Protein AF-A0A1E1WXL9-F1 (afdb_monomer_lite)

Structure (mmCIF, N/CA/C/O backbone):
data_AF-A0A1E1WXL9-F1
#
_entry.id   AF-A0A1E1WXL9-F1
#
loop_
_atom_site.group_PDB
_atom_site.id
_atom_site.type_symbol
_atom_site.label_atom_id
_atom_site.label_alt_id
_atom_site.label_comp_id
_atom_site.label_asym_id
_atom_site.label_entity_id
_atom_site.label_seq_id
_atom_site.pdbx_PDB_ins_code
_atom_site.Cartn_x
_atom_site.Cartn_y
_atom_site.Cartn_z
_atom_site.occupancy
_atom_site.B_iso_or_equiv
_atom_site.auth_seq_id
_atom_site.auth_comp_id
_atom_site.auth_asym_id
_atom_site.auth_atom_id
_atom_site.pdbx_PDB_model_num
ATOM 1 N N . VAL A 1 1 ? 28.806 -14.550 -14.198 1.00 46.91 1 VAL A N 1
ATOM 2 C CA . VAL A 1 1 ? 27.548 -15.124 -14.741 1.00 46.91 1 VAL A CA 1
ATOM 3 C C . VAL A 1 1 ? 26.717 -15.804 -13.651 1.00 46.91 1 VAL A C 1
ATOM 5 O O . VAL A 1 1 ? 25.524 -15.572 -13.622 1.00 46.91 1 VAL A O 1
ATOM 8 N N . PHE A 1 2 ? 27.312 -16.551 -12.708 1.00 54.91 2 PHE A N 1
ATOM 9 C CA . PHE A 1 2 ? 26.571 -17.193 -11.602 1.00 54.91 2 PHE A CA 1
ATOM 10 C C . PHE A 1 2 ? 26.194 -16.274 -10.421 1.00 54.91 2 PHE A C 1
ATOM 12 O O . PHE A 1 2 ? 25.352 -16.655 -9.624 1.00 54.91 2 PHE A O 1
ATOM 19 N N . THR A 1 3 ? 26.778 -15.077 -10.304 1.00 69.44 3 THR A N 1
ATOM 20 C CA . THR A 1 3 ? 26.537 -14.158 -9.174 1.00 69.44 3 THR A CA 1
ATOM 21 C C . THR A 1 3 ? 25.150 -13.517 -9.226 1.00 69.44 3 THR A C 1
ATOM 23 O O . THR A 1 3 ? 24.382 -13.683 -8.293 1.00 69.44 3 THR A O 1
ATOM 26 N N . ALA A 1 4 ? 24.770 -12.920 -10.361 1.00 74.81 4 ALA A N 1
ATOM 27 C CA . ALA A 1 4 ? 23.479 -12.240 -10.509 1.00 74.81 4 ALA A CA 1
ATOM 28 C C . ALA A 1 4 ? 22.266 -13.171 -10.321 1.00 74.81 4 ALA A C 1
ATOM 30 O O . ALA A 1 4 ? 21.243 -12.751 -9.799 1.00 74.81 4 ALA A O 1
ATOM 31 N N . LEU A 1 5 ? 22.368 -14.444 -10.723 1.00 80.88 5 LEU A N 1
ATOM 32 C CA . LEU A 1 5 ? 21.276 -15.405 -10.537 1.00 80.88 5 LEU A CA 1
ATOM 33 C C . LEU A 1 5 ? 21.119 -15.789 -9.060 1.00 80.88 5 LEU A C 1
ATOM 35 O O . LEU A 1 5 ? 20.002 -15.838 -8.560 1.00 80.88 5 LEU A O 1
ATOM 39 N N . VAL A 1 6 ? 22.235 -15.990 -8.354 1.00 81.25 6 VAL A N 1
ATOM 40 C CA . VAL A 1 6 ? 22.234 -16.221 -6.903 1.00 81.25 6 VAL A CA 1
ATOM 41 C C . VAL A 1 6 ? 21.696 -14.993 -6.163 1.00 81.25 6 VAL A C 1
ATOM 43 O O . VAL A 1 6 ? 20.884 -15.138 -5.253 1.00 81.25 6 VAL A O 1
ATOM 46 N N . ASP A 1 7 ? 22.069 -13.785 -6.586 1.00 82.62 7 ASP A N 1
ATOM 47 C CA . ASP A 1 7 ? 21.555 -12.541 -6.006 1.00 82.62 7 ASP A CA 1
ATOM 48 C C . ASP A 1 7 ? 20.033 -12.411 -6.198 1.00 82.62 7 ASP A C 1
ATOM 50 O O . ASP A 1 7 ? 19.320 -12.111 -5.242 1.00 82.62 7 ASP A O 1
ATOM 54 N N . LEU A 1 8 ? 19.508 -12.729 -7.388 1.00 87.44 8 LEU A N 1
ATOM 55 C CA . LEU A 1 8 ? 18.061 -12.762 -7.641 1.00 87.44 8 LEU A CA 1
ATOM 56 C C . LEU A 1 8 ? 17.343 -13.835 -6.804 1.00 87.44 8 LEU A C 1
ATOM 58 O O . LEU A 1 8 ? 16.248 -13.588 -6.301 1.00 87.44 8 LEU A O 1
ATOM 62 N N . GLU A 1 9 ? 17.952 -15.006 -6.588 1.00 87.12 9 GLU A N 1
ATOM 63 C CA . GLU A 1 9 ? 17.408 -16.018 -5.670 1.00 87.12 9 GLU A CA 1
ATOM 64 C C . GLU A 1 9 ? 17.335 -15.509 -4.221 1.00 87.12 9 GLU A C 1
ATOM 66 O O . GLU A 1 9 ? 16.388 -15.835 -3.499 1.00 87.12 9 GLU A O 1
ATOM 71 N N . HIS A 1 10 ? 18.301 -14.697 -3.781 1.00 88.19 10 HIS A N 1
ATOM 72 C CA . HIS A 1 10 ? 18.240 -14.037 -2.477 1.00 88.19 10 HIS A CA 1
ATOM 73 C C . HIS A 1 10 ? 17.112 -13.002 -2.414 1.00 88.19 10 HIS A C 1
ATOM 75 O O . HIS A 1 10 ? 16.390 -12.973 -1.415 1.00 88.19 10 HIS A O 1
ATOM 81 N N . LEU A 1 11 ? 16.905 -12.216 -3.475 1.00 90.81 11 LEU A N 1
ATOM 82 C CA . LEU A 1 11 ? 15.797 -11.258 -3.546 1.00 90.81 11 LEU A CA 1
ATOM 83 C C . LEU A 1 11 ? 14.428 -11.948 -3.485 1.00 90.81 11 LEU A C 1
ATOM 85 O O . LEU A 1 11 ? 13.555 -11.473 -2.765 1.00 90.81 11 LEU A O 1
ATOM 89 N N . LEU A 1 12 ? 14.262 -13.114 -4.122 1.00 90.38 12 LEU A N 1
ATOM 90 C CA . LEU A 1 12 ? 13.035 -13.919 -4.001 1.00 90.38 12 LEU A CA 1
ATOM 91 C C . LEU A 1 12 ? 12.769 -14.376 -2.556 1.00 90.38 12 LEU A C 1
ATOM 93 O O . LEU A 1 12 ? 11.623 -14.450 -2.113 1.00 90.38 12 LEU A O 1
ATOM 97 N N . ARG A 1 13 ? 13.818 -14.667 -1.775 1.00 90.94 13 ARG A N 1
ATOM 98 C CA . ARG A 1 13 ? 13.655 -14.979 -0.343 1.00 90.94 13 ARG A CA 1
ATOM 99 C C . ARG A 1 13 ? 13.248 -13.744 0.458 1.00 90.94 13 ARG A C 1
ATOM 101 O O . ARG A 1 13 ? 12.401 -13.868 1.344 1.00 90.94 13 ARG A O 1
ATOM 108 N N . THR A 1 14 ? 13.827 -12.580 0.154 1.00 92.62 14 THR A N 1
ATOM 109 C CA . THR A 1 14 ? 13.418 -11.301 0.754 1.00 92.62 14 THR A CA 1
ATOM 110 C C . THR A 1 14 ? 11.956 -10.996 0.449 1.00 92.62 14 THR A C 1
ATOM 112 O O . THR A 1 14 ? 11.201 -10.719 1.377 1.00 92.62 14 THR A O 1
ATOM 115 N N . GLU A 1 15 ? 11.527 -11.130 -0.805 1.00 92.75 15 GLU A N 1
ATOM 116 C CA . GLU A 1 15 ? 10.130 -10.958 -1.217 1.00 92.75 15 GLU A CA 1
ATOM 117 C C . GLU A 1 15 ? 9.198 -11.880 -0.416 1.00 92.75 15 GLU A C 1
ATOM 119 O O . GLU A 1 15 ? 8.227 -11.419 0.185 1.00 92.75 15 GLU A O 1
ATOM 124 N N . GLY A 1 16 ? 9.530 -13.170 -0.303 1.00 93.25 16 GLY A N 1
ATOM 125 C CA . GLY A 1 16 ? 8.744 -14.109 0.499 1.00 93.25 16 GLY A CA 1
ATOM 126 C C . GLY A 1 16 ? 8.618 -13.697 1.974 1.00 93.25 16 GLY A C 1
ATOM 127 O O . GLY A 1 16 ? 7.556 -13.861 2.579 1.00 93.25 16 GLY A O 1
ATOM 128 N N . ALA A 1 17 ? 9.672 -13.122 2.562 1.00 92.00 17 ALA A N 1
ATOM 129 C CA . ALA A 1 17 ? 9.628 -12.584 3.921 1.00 92.00 17 ALA A CA 1
ATOM 130 C C . ALA A 1 17 ? 8.770 -11.309 4.027 1.00 92.00 17 ALA A C 1
ATOM 132 O O . ALA A 1 17 ? 8.069 -11.134 5.030 1.00 92.00 17 ALA A O 1
ATOM 133 N N . VAL A 1 18 ? 8.781 -10.450 3.001 1.00 93.44 18 VAL A N 1
ATOM 134 C CA . VAL A 1 18 ? 7.900 -9.274 2.907 1.00 93.44 18 VAL A CA 1
ATOM 135 C C . VAL A 1 18 ? 6.442 -9.714 2.872 1.00 93.44 18 VAL A C 1
ATOM 137 O O . VAL A 1 18 ? 5.661 -9.234 3.689 1.00 93.44 18 VAL A O 1
ATOM 140 N N . VAL A 1 19 ? 6.084 -10.687 2.029 1.00 94.56 19 VAL A N 1
ATOM 141 C CA . VAL A 1 19 ? 4.709 -11.215 1.946 1.00 94.56 19 VAL A CA 1
ATOM 142 C C . VAL A 1 19 ? 4.239 -11.749 3.301 1.00 94.56 19 VAL A C 1
ATOM 144 O O . VAL A 1 19 ? 3.154 -11.403 3.765 1.00 94.56 19 VAL A O 1
ATOM 147 N N . GLN A 1 20 ? 5.065 -12.547 3.987 1.00 92.69 20 GLN A N 1
ATOM 148 C CA . GLN A 1 20 ? 4.721 -13.063 5.319 1.00 92.69 20 GLN A CA 1
ATOM 149 C C . GLN A 1 20 ? 4.536 -11.948 6.351 1.00 92.69 20 GLN A C 1
ATOM 151 O O . GLN A 1 20 ? 3.684 -12.047 7.231 1.00 92.69 20 GLN A O 1
ATOM 156 N N . THR A 1 21 ? 5.349 -10.901 6.264 1.00 92.81 21 THR A N 1
ATOM 157 C CA . THR A 1 21 ? 5.295 -9.764 7.182 1.00 92.81 21 THR A CA 1
ATOM 158 C C . THR A 1 21 ? 4.050 -8.916 6.927 1.00 92.81 21 THR A C 1
ATOM 160 O O . THR A 1 21 ? 3.355 -8.577 7.880 1.00 92.81 21 THR A O 1
ATOM 163 N N . LEU A 1 22 ? 3.698 -8.666 5.662 1.00 93.94 22 LEU A N 1
ATOM 164 C CA . LEU A 1 22 ? 2.449 -8.001 5.284 1.00 93.94 22 LEU A CA 1
ATOM 165 C C . LEU A 1 22 ? 1.226 -8.768 5.788 1.00 93.94 22 LEU A C 1
ATOM 167 O O . LEU A 1 22 ? 0.330 -8.156 6.360 1.00 93.94 22 LEU A O 1
ATOM 171 N N . GLN A 1 23 ? 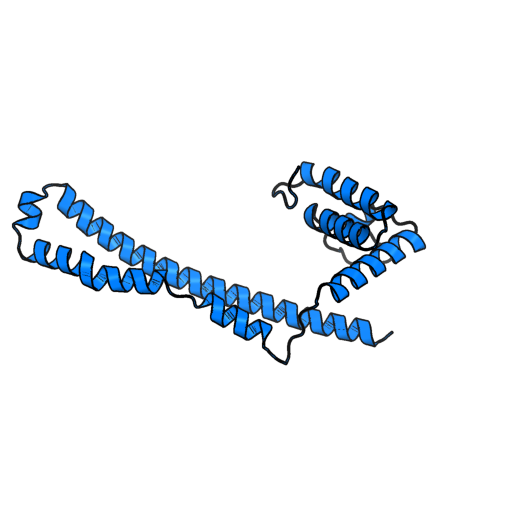1.210 -10.098 5.653 1.00 94.56 23 GLN A N 1
ATOM 172 C CA . GLN A 1 23 ? 0.102 -10.903 6.168 1.00 94.56 23 GLN A CA 1
ATOM 173 C C . GLN A 1 23 ? -0.038 -10.765 7.688 1.00 94.56 23 GLN A C 1
ATOM 175 O O . GLN A 1 23 ? -1.127 -10.505 8.183 1.00 94.56 23 GLN A O 1
ATOM 180 N N . ARG A 1 24 ? 1.070 -10.865 8.434 1.00 93.19 24 ARG A N 1
ATOM 181 C CA . ARG A 1 24 ? 1.038 -10.699 9.896 1.00 93.19 24 ARG A CA 1
ATOM 182 C C . ARG A 1 24 ? 0.586 -9.302 10.313 1.00 93.19 24 ARG A C 1
ATOM 184 O O . ARG A 1 24 ? -0.088 -9.172 11.329 1.00 93.19 24 ARG A O 1
ATOM 191 N N . TYR A 1 25 ? 0.975 -8.271 9.561 1.00 93.81 25 TYR A N 1
ATOM 192 C CA . TYR A 1 25 ? 0.515 -6.906 9.806 1.00 93.81 25 TYR A CA 1
ATOM 193 C C . TYR A 1 25 ? -0.997 -6.790 9.607 1.00 93.81 25 TYR A C 1
ATOM 195 O O . TYR A 1 25 ? -1.682 -6.243 10.467 1.00 93.81 25 TYR A O 1
ATOM 203 N N . LEU A 1 26 ? -1.516 -7.340 8.504 1.00 94.50 26 LEU A N 1
ATOM 204 C CA . LEU A 1 26 ? -2.949 -7.355 8.216 1.00 94.50 26 LEU A CA 1
ATOM 205 C C . LEU A 1 26 ? -3.730 -8.085 9.310 1.00 94.50 26 LEU A C 1
ATOM 207 O O . LEU A 1 26 ? -4.669 -7.506 9.843 1.00 94.50 26 LEU A O 1
ATOM 211 N N . ASP A 1 27 ? -3.300 -9.286 9.704 1.00 94.69 27 ASP A N 1
ATOM 212 C CA . ASP A 1 27 ? -3.960 -10.064 10.759 1.00 94.69 27 ASP A CA 1
ATOM 213 C C . ASP A 1 27 ? -4.027 -9.267 12.082 1.00 94.69 27 ASP A C 1
ATOM 215 O O . ASP A 1 27 ? -5.075 -9.180 12.726 1.00 94.69 27 ASP A O 1
ATOM 219 N N . ALA A 1 28 ? -2.921 -8.620 12.472 1.00 92.56 28 ALA A N 1
ATOM 220 C CA . ALA A 1 28 ? -2.858 -7.803 13.684 1.00 92.56 28 ALA A CA 1
ATOM 221 C C . ALA A 1 28 ? -3.752 -6.549 13.604 1.00 92.56 28 ALA A C 1
ATOM 223 O O . ALA A 1 28 ? -4.433 -6.195 14.574 1.00 92.56 28 ALA A O 1
ATOM 224 N N . GLU A 1 29 ? -3.784 -5.878 12.450 1.00 93.38 29 GLU A N 1
ATOM 225 C CA . GLU A 1 29 ? -4.643 -4.713 12.220 1.00 93.38 29 GLU A CA 1
ATOM 226 C C . GLU A 1 29 ? -6.127 -5.079 12.181 1.00 93.38 29 GLU A C 1
ATOM 228 O O . GLU A 1 29 ? -6.950 -4.350 12.740 1.00 93.38 29 GLU A O 1
ATOM 233 N N . GLU A 1 30 ? -6.488 -6.212 11.580 1.00 94.81 30 GLU A N 1
ATOM 234 C CA . GLU A 1 30 ? -7.858 -6.722 11.574 1.00 94.81 30 GLU A CA 1
ATOM 235 C C . GLU A 1 30 ? -8.339 -7.030 12.997 1.00 94.81 30 GLU A C 1
ATOM 237 O O . GLU A 1 30 ? -9.410 -6.556 13.395 1.00 94.81 30 GLU A O 1
ATOM 242 N N . ASP A 1 31 ? -7.516 -7.707 13.803 1.00 93.69 31 ASP A N 1
ATOM 243 C CA . ASP A 1 31 ? -7.783 -7.978 15.220 1.00 93.69 31 ASP A CA 1
ATOM 244 C C . ASP A 1 31 ? -7.955 -6.684 16.033 1.00 93.69 31 ASP A C 1
ATOM 246 O O . ASP A 1 31 ? -8.868 -6.545 16.863 1.00 93.69 31 ASP A O 1
ATOM 250 N N . ARG A 1 32 ? -7.069 -5.705 15.819 1.00 93.50 32 ARG A N 1
ATOM 251 C CA . ARG A 1 32 ? -7.133 -4.391 16.474 1.00 93.50 32 ARG A CA 1
ATOM 252 C C . ARG A 1 32 ? -8.405 -3.649 16.079 1.00 93.50 32 ARG A C 1
ATOM 254 O O . ARG A 1 32 ? -9.109 -3.114 16.944 1.00 93.50 32 ARG A O 1
ATOM 261 N N . LEU A 1 33 ? -8.737 -3.654 14.792 1.00 94.31 33 LEU A N 1
ATOM 262 C CA . LEU A 1 33 ? -9.928 -3.016 14.253 1.00 94.31 33 LEU A CA 1
ATOM 263 C C . LEU A 1 33 ? -11.205 -3.685 14.774 1.00 94.31 33 LEU A C 1
ATOM 265 O O . LEU A 1 33 ? -12.167 -2.985 15.095 1.00 94.31 33 LEU A O 1
ATOM 269 N N . GLU A 1 34 ? -11.230 -5.011 14.918 1.00 95.75 34 GLU A N 1
ATOM 270 C CA . GLU A 1 34 ? -12.364 -5.731 15.502 1.00 95.75 34 GLU A CA 1
ATOM 271 C C . GLU A 1 34 ? -12.595 -5.324 16.967 1.00 95.75 34 GLU A C 1
ATOM 273 O O . GLU A 1 34 ? -13.733 -5.047 17.366 1.00 95.75 34 GLU A O 1
ATOM 278 N N . LYS A 1 35 ? -11.525 -5.200 17.765 1.00 94.19 35 LYS A N 1
ATOM 279 C CA . LYS A 1 35 ? -11.604 -4.711 19.155 1.00 94.19 35 LYS A CA 1
ATOM 280 C C . LYS A 1 35 ? -12.170 -3.289 19.219 1.00 94.19 35 LYS A C 1
ATOM 282 O O . LYS A 1 35 ? -13.069 -3.022 20.020 1.00 94.19 35 LYS A O 1
ATOM 287 N N . ILE A 1 36 ? -11.698 -2.389 18.353 1.00 94.56 36 ILE A N 1
ATOM 288 C CA . ILE A 1 36 ? -12.198 -1.006 18.276 1.00 94.56 36 ILE A CA 1
ATOM 289 C C . ILE A 1 36 ? -13.674 -0.983 17.855 1.00 94.56 36 ILE A C 1
ATOM 291 O O . ILE A 1 36 ? -14.468 -0.264 18.463 1.00 94.56 36 ILE A O 1
ATOM 295 N N . LYS A 1 37 ? -14.076 -1.802 16.873 1.00 95.12 37 LYS A N 1
ATOM 296 C CA . LYS A 1 37 ? -15.479 -1.933 16.443 1.00 95.12 37 LYS A CA 1
ATOM 297 C C . LYS A 1 37 ? -16.384 -2.376 17.596 1.00 95.12 37 LYS A C 1
ATOM 299 O O . LYS A 1 37 ? -17.429 -1.758 17.797 1.00 95.12 37 LYS A O 1
ATOM 304 N N . LYS A 1 38 ? -15.984 -3.389 18.376 1.00 94.38 38 LYS A N 1
ATOM 305 C CA . LYS A 1 38 ? -16.737 -3.860 19.557 1.00 94.38 38 LYS A CA 1
ATOM 306 C C . LYS A 1 38 ? -16.912 -2.745 20.591 1.00 94.38 38 LYS A C 1
ATOM 308 O O . LYS A 1 38 ? -18.037 -2.460 20.996 1.00 94.38 38 LYS A O 1
ATOM 313 N N . LEU A 1 39 ? -15.833 -2.043 20.945 1.00 92.69 39 LEU A N 1
ATOM 314 C CA . LEU A 1 39 ? -15.903 -0.915 21.881 1.00 92.69 39 LEU A CA 1
ATOM 315 C C . LEU A 1 39 ? -16.800 0.211 21.343 1.00 92.69 39 LEU A C 1
ATOM 317 O O . LEU A 1 39 ? -17.661 0.711 22.064 1.00 92.69 39 LEU A O 1
ATOM 321 N N . GLY A 1 40 ? -16.679 0.564 20.062 1.00 93.75 40 GLY A N 1
ATOM 322 C CA . GLY A 1 40 ? -17.539 1.559 19.417 1.00 93.75 40 GLY A CA 1
ATOM 323 C C . GLY A 1 40 ? -19.027 1.189 19.455 1.00 93.75 40 GLY A C 1
ATOM 324 O O . GLY A 1 40 ? -19.877 2.053 19.684 1.00 93.75 40 GLY A O 1
ATOM 325 N N . GLN A 1 41 ? -19.365 -0.095 19.301 1.00 94.69 41 GLN A N 1
ATOM 326 C CA . GLN A 1 41 ? -20.742 -0.574 19.447 1.00 94.69 41 GLN A CA 1
ATOM 327 C C . GLN A 1 41 ? -21.279 -0.361 20.866 1.00 94.69 41 GLN A C 1
ATOM 329 O O . GLN A 1 41 ? -22.413 0.094 21.013 1.00 94.69 41 GLN A O 1
ATOM 334 N N . GLU A 1 42 ? -20.483 -0.612 21.906 1.00 91.56 42 GLU A N 1
ATOM 335 C CA . GLU A 1 42 ? -20.912 -0.364 23.287 1.00 91.56 42 GLU A CA 1
ATOM 336 C C . GLU A 1 42 ? -21.145 1.126 23.577 1.00 91.56 42 GLU A C 1
ATOM 338 O O . GLU A 1 42 ? -22.095 1.486 24.275 1.00 91.56 42 GLU A O 1
ATOM 343 N N . PHE A 1 43 ? -20.287 2.009 23.053 1.00 92.94 43 PHE A N 1
ATOM 344 C CA . PHE A 1 43 ? -20.492 3.458 23.154 1.00 92.94 43 PHE A CA 1
ATOM 345 C C . PHE A 1 43 ? -21.796 3.872 22.464 1.00 92.94 43 PHE A C 1
ATOM 347 O O . PHE A 1 43 ? -22.596 4.607 23.044 1.00 92.94 43 PHE A O 1
ATOM 354 N N . ASN A 1 44 ? -22.056 3.333 21.271 1.00 92.62 44 ASN A N 1
ATOM 355 C CA . ASN A 1 44 ? -23.291 3.585 20.534 1.00 92.62 44 ASN A CA 1
ATOM 356 C C . ASN A 1 44 ? -24.539 3.074 21.265 1.00 92.62 44 ASN A C 1
ATOM 358 O O . ASN A 1 44 ? -25.581 3.723 21.210 1.00 92.62 44 ASN A O 1
ATOM 362 N N . GLN A 1 45 ? -24.466 1.929 21.945 1.00 91.19 45 GLN A N 1
ATOM 363 C CA . GLN A 1 45 ? -25.584 1.411 22.739 1.00 91.19 45 GLN A CA 1
ATOM 364 C C . GLN A 1 45 ? -25.916 2.337 23.912 1.00 91.19 45 GLN A C 1
ATOM 366 O O . GLN A 1 45 ? -27.085 2.677 24.100 1.00 91.19 45 GLN A O 1
ATOM 371 N N . LEU A 1 46 ? -24.899 2.795 24.654 1.00 88.00 46 LEU A N 1
ATOM 372 C CA . LEU A 1 46 ? -25.104 3.736 25.756 1.00 88.00 46 LEU A CA 1
ATOM 373 C C . LEU A 1 46 ? -25.670 5.068 25.248 1.00 88.00 46 LEU A C 1
ATOM 375 O O . LEU A 1 46 ? -26.618 5.595 25.824 1.00 88.00 46 LEU A O 1
ATOM 379 N N . HIS A 1 47 ? -25.138 5.572 24.132 1.00 90.25 47 HIS A N 1
ATOM 380 C CA . HIS A 1 47 ? -25.634 6.792 23.504 1.00 90.25 47 HIS A CA 1
ATOM 381 C C . HIS A 1 47 ? -27.107 6.661 23.099 1.00 90.25 47 HIS A C 1
ATOM 383 O O . HIS A 1 47 ? -27.915 7.499 23.476 1.00 90.25 47 HIS A O 1
ATOM 389 N N . LYS A 1 48 ? -27.492 5.569 22.425 1.00 91.12 48 LYS A N 1
ATOM 390 C CA . LYS A 1 48 ? -28.892 5.316 22.040 1.00 91.12 48 LYS A CA 1
ATOM 391 C C . LYS A 1 48 ? -29.845 5.260 23.235 1.00 91.12 48 LYS A C 1
ATOM 393 O O . LYS A 1 48 ? -30.996 5.663 23.090 1.00 91.12 48 LYS A O 1
ATOM 398 N N . ALA A 1 49 ? -29.397 4.743 24.380 1.00 85.69 49 ALA A N 1
ATOM 399 C CA . ALA A 1 49 ? -30.195 4.739 25.604 1.00 85.69 49 ALA A CA 1
ATOM 400 C C . ALA A 1 49 ? -30.380 6.162 26.160 1.00 85.69 49 ALA A C 1
ATOM 402 O O . ALA A 1 49 ? -31.497 6.530 26.508 1.00 85.69 49 ALA A O 1
ATOM 403 N N . ALA A 1 50 ? -29.317 6.971 26.160 1.00 86.62 50 ALA A N 1
ATOM 404 C CA . ALA A 1 50 ? -29.347 8.356 26.628 1.00 86.62 50 ALA A CA 1
ATOM 405 C C . ALA A 1 50 ? -30.116 9.310 25.692 1.00 86.62 50 ALA A C 1
ATOM 407 O O . ALA A 1 50 ? -30.756 10.243 26.159 1.00 86.62 50 ALA A O 1
ATOM 408 N N . SER A 1 51 ? -30.092 9.089 24.373 1.00 86.56 51 SER A N 1
ATOM 409 C CA . SER A 1 51 ? -30.744 9.972 23.391 1.00 86.56 51 SER A CA 1
ATOM 410 C C . SER A 1 51 ? -32.274 9.904 23.384 1.00 86.56 51 SER A C 1
ATOM 412 O O . SER A 1 51 ? -32.899 10.731 22.726 1.00 86.56 51 SER A O 1
ATOM 414 N N . ARG A 1 52 ? -32.887 8.911 24.045 1.00 83.69 52 ARG A N 1
ATOM 415 C CA . ARG A 1 52 ? -34.355 8.789 24.124 1.00 83.69 52 ARG A CA 1
ATOM 416 C C . ARG A 1 52 ? -34.954 9.755 25.143 1.00 83.69 52 ARG A C 1
ATOM 418 O O . ARG A 1 52 ? -35.944 10.401 24.828 1.00 83.69 52 ARG A O 1
ATOM 425 N N . ASP A 1 53 ? -34.336 9.844 26.316 1.00 83.62 53 ASP A N 1
ATOM 426 C CA . ASP A 1 53 ? -34.656 10.812 27.365 1.00 83.62 53 ASP A CA 1
ATOM 427 C C . ASP A 1 53 ? -33.396 11.038 28.215 1.00 83.62 53 ASP A C 1
ATOM 429 O O . ASP A 1 53 ? -33.009 10.194 29.028 1.00 83.62 53 ASP A O 1
ATOM 433 N N . GLY A 1 54 ? -32.698 12.144 27.957 1.00 86.00 54 GLY A N 1
ATOM 434 C CA . GLY A 1 54 ? -31.405 12.423 28.581 1.00 86.00 54 GLY A CA 1
ATOM 435 C C . GLY A 1 54 ? -31.514 12.730 30.074 1.00 86.00 54 GLY A C 1
ATOM 436 O O . GLY A 1 54 ? -30.654 12.303 30.847 1.00 86.00 54 GLY A O 1
ATOM 437 N N . ASP A 1 55 ? -32.578 13.421 30.483 1.00 85.56 55 ASP A N 1
ATOM 438 C CA . ASP A 1 55 ? -32.765 13.859 31.866 1.00 85.56 55 ASP A CA 1
ATOM 439 C C . ASP A 1 55 ? -33.153 12.672 32.757 1.00 85.56 55 ASP A C 1
ATOM 441 O O . ASP A 1 55 ? -32.548 12.471 33.816 1.00 85.56 55 ASP A O 1
ATOM 445 N N . GLU A 1 56 ? -34.070 11.810 32.300 1.00 89.00 56 GLU A N 1
ATOM 446 C CA . GLU A 1 56 ? -34.392 10.562 33.003 1.00 89.00 56 GLU A CA 1
ATOM 447 C C . GLU A 1 56 ? -33.170 9.629 33.053 1.00 89.00 56 GLU A C 1
ATOM 449 O O . GLU A 1 56 ? -32.852 9.059 34.103 1.00 89.00 56 GLU A O 1
ATOM 454 N N . PHE A 1 57 ? -32.415 9.528 31.954 1.00 90.31 57 PHE A N 1
ATOM 455 C CA . PHE A 1 57 ? -31.219 8.694 31.893 1.00 90.31 57 PHE A CA 1
ATOM 456 C C . PHE A 1 57 ? -30.159 9.111 32.918 1.00 90.31 57 PHE A C 1
ATOM 458 O O . PHE A 1 57 ? -29.649 8.245 33.628 1.00 90.31 57 PHE A O 1
ATOM 465 N N . ILE A 1 58 ? -29.833 10.406 33.018 1.00 89.56 58 ILE A N 1
ATOM 466 C CA . ILE A 1 58 ? -28.797 10.918 33.934 1.00 89.56 58 ILE A CA 1
ATOM 467 C C . ILE A 1 58 ? -29.279 10.904 35.391 1.00 89.56 58 ILE A C 1
ATOM 469 O O . ILE A 1 58 ? -28.464 10.729 36.298 1.00 89.56 58 ILE A O 1
ATOM 473 N N . SER A 1 59 ? -30.590 11.021 35.630 1.00 91.94 59 SER A N 1
ATOM 474 C CA . SER A 1 59 ? -31.162 10.914 36.980 1.00 91.94 59 SER A CA 1
ATOM 475 C C . SER A 1 59 ? -30.938 9.536 37.622 1.00 91.94 59 SER A C 1
ATOM 477 O O . SER A 1 59 ? -30.907 9.418 38.849 1.00 91.94 59 SER A O 1
ATOM 479 N N . ASN A 1 60 ? -30.714 8.494 36.811 1.00 92.81 60 ASN A N 1
ATOM 480 C CA . ASN A 1 60 ? -30.329 7.174 37.291 1.00 92.81 60 ASN A CA 1
ATOM 481 C C . ASN A 1 60 ? -28.819 7.139 37.634 1.00 92.81 60 ASN A C 1
ATOM 483 O O . ASN A 1 60 ? -27.973 7.220 36.736 1.00 92.81 60 ASN A O 1
ATOM 487 N N . PRO A 1 61 ? -28.440 6.930 38.910 1.00 93.12 61 PRO A N 1
ATOM 488 C CA . PRO A 1 61 ? -27.041 6.972 39.338 1.00 93.12 61 PRO A CA 1
ATOM 489 C C . PRO A 1 61 ? -26.164 5.881 38.701 1.00 93.12 61 PRO A C 1
ATOM 491 O O . PRO A 1 61 ? -24.960 6.083 38.541 1.00 93.12 61 PRO A O 1
ATOM 494 N N . VAL A 1 62 ? -26.742 4.743 38.291 1.00 93.06 62 VAL A N 1
ATOM 495 C CA . VAL A 1 62 ? -26.013 3.689 37.565 1.00 93.06 62 VAL A CA 1
ATOM 496 C C . VAL A 1 62 ? -25.646 4.170 36.165 1.00 93.06 62 VAL A C 1
ATOM 498 O O . VAL A 1 62 ? -24.502 4.023 35.741 1.00 93.06 62 VAL A O 1
ATOM 501 N N . ASN A 1 63 ? -26.588 4.795 35.463 1.00 93.25 63 ASN A N 1
ATOM 502 C CA . ASN A 1 63 ? -26.359 5.347 34.130 1.00 93.25 63 ASN A CA 1
ATOM 503 C C . ASN A 1 63 ? -25.335 6.489 34.161 1.00 93.25 63 ASN A C 1
ATOM 505 O O . ASN A 1 63 ? -24.426 6.516 33.329 1.00 93.25 63 ASN A O 1
ATOM 509 N N . ALA A 1 64 ? -25.428 7.382 35.153 1.00 93.00 64 ALA A N 1
ATOM 510 C CA . ALA A 1 64 ? -24.448 8.443 35.371 1.00 93.00 64 ALA A CA 1
ATOM 511 C C . ALA A 1 64 ? -23.036 7.871 35.603 1.00 93.00 64 ALA A C 1
ATOM 513 O O . ALA A 1 64 ? -22.077 8.302 34.959 1.00 93.00 64 ALA A O 1
ATOM 514 N N . PHE A 1 65 ? -22.906 6.845 36.453 1.00 94.50 65 PHE A N 1
ATOM 515 C CA . PHE 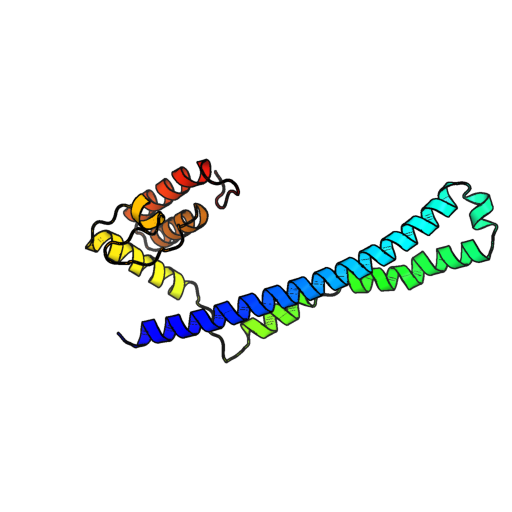A 1 65 ? -21.637 6.144 36.658 1.00 94.50 65 PHE A CA 1
ATOM 516 C C . PHE A 1 65 ? -21.106 5.508 35.363 1.00 94.50 65 PHE A C 1
ATOM 518 O O . PHE A 1 65 ? -19.931 5.679 35.033 1.00 94.50 65 PHE A O 1
ATOM 525 N N . LEU A 1 66 ? -21.954 4.800 34.608 1.00 93.75 66 LEU A N 1
ATOM 526 C CA . LEU A 1 66 ? -21.559 4.149 33.356 1.00 93.75 66 LEU A CA 1
ATOM 527 C C . LEU A 1 66 ? -21.080 5.159 32.308 1.00 93.75 66 LEU A C 1
ATOM 529 O O . LEU A 1 66 ? -20.075 4.906 31.643 1.00 93.75 66 LEU A O 1
ATOM 533 N N . LEU A 1 67 ? -21.748 6.310 32.193 1.00 93.38 67 LEU A N 1
ATOM 534 C CA . LEU A 1 67 ? -21.345 7.394 31.299 1.00 93.38 67 LEU A CA 1
ATOM 535 C C . LEU A 1 67 ? -19.961 7.939 31.670 1.00 93.38 67 LEU A C 1
ATOM 537 O O . LEU A 1 67 ? -19.079 8.022 30.812 1.00 93.38 67 LEU A O 1
ATOM 541 N N . VAL A 1 68 ? -19.742 8.243 32.953 1.00 95.00 68 VAL A N 1
ATOM 542 C CA . VAL A 1 68 ? -18.441 8.716 33.447 1.00 95.00 68 VAL A CA 1
ATOM 543 C C . VAL A 1 68 ? -17.357 7.661 33.216 1.00 95.00 68 VAL A C 1
ATOM 545 O O . VAL A 1 68 ? -16.283 7.997 32.717 1.00 95.00 68 VAL A O 1
ATOM 548 N N . LYS A 1 69 ? -17.622 6.378 33.500 1.00 94.88 69 LYS A N 1
ATOM 549 C CA . LYS A 1 69 ? -16.676 5.278 33.237 1.00 94.88 69 LYS A CA 1
ATOM 550 C C . LYS A 1 69 ? -16.327 5.183 31.751 1.00 94.88 69 LYS A C 1
ATOM 552 O O . LYS A 1 69 ? -15.143 5.081 31.423 1.00 94.88 69 LYS A O 1
ATOM 557 N N . LYS A 1 70 ? -17.324 5.257 30.858 1.00 94.19 70 LYS A N 1
ATOM 558 C CA . LYS A 1 70 ? -17.102 5.194 29.405 1.00 94.19 70 LYS A CA 1
ATOM 559 C C . LYS A 1 70 ? -16.195 6.325 28.928 1.00 94.19 70 LYS A C 1
ATOM 561 O O . LYS A 1 70 ? -15.203 6.070 28.253 1.00 94.19 70 LYS A O 1
ATOM 566 N N . LEU A 1 71 ? -16.477 7.560 29.335 1.00 94.94 71 LEU A N 1
ATOM 567 C CA . LEU A 1 71 ? -15.713 8.735 28.904 1.00 94.94 71 LEU A CA 1
ATOM 568 C C . LEU A 1 71 ? -14.340 8.878 29.584 1.00 94.94 71 LEU A C 1
ATOM 570 O O . LEU A 1 71 ? -13.530 9.694 29.151 1.00 94.94 71 LEU A O 1
ATOM 574 N N . THR A 1 72 ? -14.046 8.091 30.623 1.00 94.25 72 THR A N 1
ATOM 575 C CA . THR A 1 72 ? -12.765 8.158 31.345 1.00 94.25 72 THR A CA 1
ATOM 576 C C . THR A 1 72 ? -11.905 6.916 31.142 1.00 94.25 72 THR A C 1
ATOM 578 O O . THR A 1 72 ? -10.813 7.010 30.583 1.00 94.25 72 THR A O 1
ATOM 581 N N . ALA A 1 73 ? -12.357 5.755 31.609 1.00 93.81 73 ALA A N 1
ATOM 582 C CA . ALA A 1 73 ? -11.590 4.516 31.585 1.00 93.81 73 ALA A CA 1
ATOM 583 C C . ALA A 1 73 ? -11.674 3.828 30.218 1.00 93.81 73 ALA A C 1
ATOM 585 O O . ALA A 1 73 ? -10.636 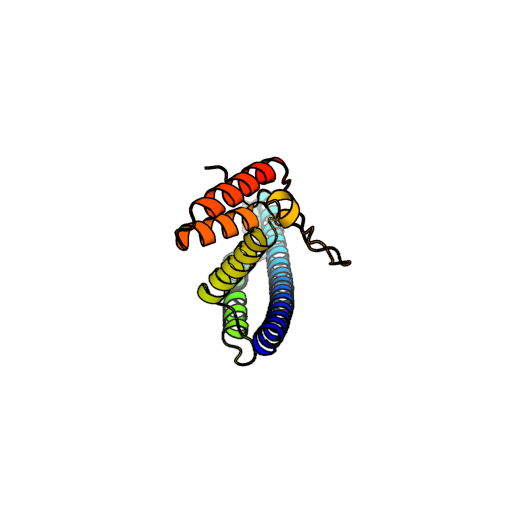3.500 29.640 1.00 93.81 73 ALA A O 1
ATOM 586 N N . ASP A 1 74 ? -12.884 3.663 29.674 1.00 93.50 74 ASP A N 1
ATOM 587 C CA . ASP A 1 74 ? -13.070 2.925 28.417 1.00 93.50 74 ASP A CA 1
ATOM 588 C C . ASP A 1 74 ? -12.495 3.726 27.237 1.00 93.50 74 ASP A C 1
ATOM 590 O O . ASP A 1 74 ? -11.816 3.162 26.382 1.00 93.50 74 ASP A O 1
ATOM 594 N N . TRP A 1 75 ? -12.658 5.055 27.234 1.00 94.88 75 TRP A N 1
ATOM 595 C CA . TRP A 1 75 ? -12.024 5.927 26.242 1.00 94.88 75 TRP A CA 1
ATOM 596 C C . TRP A 1 75 ? -10.494 5.816 26.252 1.00 94.88 75 TRP A C 1
ATOM 598 O O . TRP A 1 75 ? -9.883 5.730 25.191 1.00 94.88 75 TRP A O 1
ATOM 608 N N . LYS A 1 76 ? -9.852 5.746 27.429 1.00 94.19 76 LYS A N 1
ATOM 609 C CA . LYS A 1 76 ? -8.396 5.528 27.514 1.00 94.19 76 LYS A CA 1
ATOM 610 C C . LYS A 1 76 ? -7.978 4.192 26.901 1.00 94.19 76 LYS A C 1
ATOM 612 O O . LYS A 1 76 ? -6.911 4.123 26.298 1.00 94.19 76 LYS A O 1
ATOM 617 N N . ALA A 1 77 ? -8.787 3.143 27.050 1.00 91.19 77 ALA A N 1
ATOM 618 C CA . ALA A 1 77 ? -8.519 1.851 26.422 1.00 91.19 77 ALA A CA 1
ATOM 619 C C . ALA A 1 77 ? -8.640 1.930 24.890 1.00 91.19 77 ALA A C 1
ATOM 621 O O . ALA A 1 77 ? -7.741 1.468 24.192 1.00 91.19 77 ALA A O 1
ATOM 622 N N . VAL A 1 78 ? -9.687 2.587 24.374 1.00 93.88 78 VAL A N 1
ATOM 623 C CA . VAL A 1 78 ? -9.855 2.838 22.930 1.00 93.88 78 VAL A CA 1
ATOM 624 C C . VAL A 1 78 ? -8.686 3.656 22.381 1.00 93.88 78 VAL A C 1
ATOM 626 O O . VAL A 1 78 ? -8.076 3.262 21.394 1.00 93.88 78 VAL A O 1
ATOM 629 N N . ALA A 1 79 ? -8.325 4.756 23.046 1.00 94.06 79 ALA A N 1
ATOM 630 C CA . ALA A 1 79 ? -7.228 5.620 22.625 1.00 94.06 79 ALA A CA 1
ATOM 631 C C . ALA A 1 79 ? -5.892 4.865 22.563 1.00 94.06 79 ALA A C 1
ATOM 633 O O . ALA A 1 79 ? -5.138 5.051 21.614 1.00 94.06 79 ALA A O 1
ATOM 634 N N . ARG A 1 80 ? -5.615 3.973 23.526 1.00 92.62 80 ARG A N 1
ATOM 635 C CA . ARG A 1 80 ? -4.425 3.108 23.484 1.00 92.62 80 ARG A CA 1
ATOM 636 C C . ARG A 1 80 ? -4.422 2.194 22.263 1.00 92.62 80 ARG A C 1
ATOM 638 O O . ARG A 1 80 ? -3.405 2.132 21.596 1.00 92.62 80 ARG A O 1
ATOM 645 N N . LEU A 1 81 ? -5.546 1.544 21.950 1.00 92.25 81 LEU A N 1
ATOM 646 C CA . LEU A 1 81 ? -5.655 0.695 20.758 1.00 92.25 81 LEU A CA 1
ATOM 647 C C . LEU A 1 81 ? -5.491 1.501 19.465 1.00 92.25 81 LEU A C 1
ATOM 649 O O . LEU A 1 81 ? -4.856 1.031 18.530 1.00 92.25 81 LEU A O 1
ATOM 653 N N . MET A 1 82 ? -6.049 2.712 19.396 1.00 91.06 82 MET A N 1
ATOM 654 C CA . MET A 1 82 ? -5.946 3.565 18.207 1.00 91.06 82 MET A CA 1
ATOM 655 C C . MET A 1 82 ? -4.523 4.076 17.968 1.00 91.06 82 MET A C 1
ATOM 657 O O . MET A 1 82 ? -4.118 4.197 16.815 1.00 91.06 82 MET A O 1
ATOM 661 N N . LEU A 1 83 ? -3.791 4.370 19.046 1.00 91.19 83 LEU A N 1
ATOM 662 C CA . LEU A 1 83 ? -2.422 4.893 19.011 1.00 91.19 83 LEU A CA 1
ATOM 663 C C . LEU A 1 83 ? -1.346 3.801 18.991 1.00 91.19 83 LEU A C 1
ATOM 665 O O . LEU A 1 83 ? -0.163 4.133 18.921 1.00 91.19 83 LEU A O 1
ATOM 669 N N . ASP A 1 84 ? -1.729 2.530 19.086 1.00 84.38 84 ASP A N 1
ATOM 670 C CA . ASP A 1 84 ? -0.785 1.423 19.008 1.00 84.38 84 ASP A CA 1
ATOM 671 C C . ASP A 1 84 ? -0.128 1.372 17.621 1.00 84.38 84 ASP A C 1
ATOM 673 O O . ASP A 1 84 ? -0.794 1.556 16.601 1.00 84.38 84 ASP A O 1
ATOM 677 N N . THR A 1 85 ? 1.191 1.172 17.582 1.00 76.62 85 THR A N 1
ATOM 678 C CA . THR A 1 85 ? 1.999 1.252 16.351 1.00 76.62 85 THR A CA 1
ATOM 679 C C . THR A 1 85 ? 2.843 -0.001 16.147 1.00 76.62 85 THR A C 1
ATOM 681 O O . THR A 1 85 ? 4.046 0.073 15.897 1.00 76.62 85 THR A O 1
ATOM 684 N N . GLU A 1 86 ? 2.205 -1.171 16.200 1.00 81.94 86 GLU A N 1
ATOM 685 C CA . GLU A 1 86 ? 2.856 -2.461 15.922 1.00 81.94 86 GLU A CA 1
ATOM 686 C C . GLU A 1 86 ? 3.488 -2.513 14.517 1.00 81.94 86 GLU A C 1
ATOM 688 O O . GLU A 1 86 ? 4.546 -3.118 14.325 1.00 81.94 86 GLU A O 1
ATOM 693 N N . GLY A 1 87 ? 2.913 -1.787 13.550 1.00 84.25 87 GLY A N 1
ATOM 694 C CA . GLY A 1 87 ? 3.440 -1.699 12.186 1.00 84.25 87 GLY A CA 1
ATOM 695 C C . GLY A 1 87 ? 4.873 -1.163 12.099 1.00 84.25 87 GLY A C 1
ATOM 696 O O . GLY A 1 87 ? 5.661 -1.666 11.302 1.00 84.25 87 GLY A O 1
ATOM 697 N N . LYS A 1 88 ? 5.263 -0.200 12.951 1.00 85.25 88 LYS A N 1
ATOM 698 C CA . LYS A 1 88 ? 6.628 0.363 12.925 1.00 85.25 88 LYS A CA 1
ATOM 699 C C . LYS A 1 88 ? 7.673 -0.676 13.309 1.00 85.25 88 LYS A C 1
ATOM 701 O O . LYS A 1 88 ? 8.642 -0.866 12.582 1.00 85.25 88 LYS A O 1
ATOM 706 N N . ALA A 1 89 ? 7.433 -1.389 14.408 1.00 87.12 89 ALA A N 1
ATOM 707 C CA . ALA A 1 89 ? 8.327 -2.444 14.871 1.00 87.12 89 ALA A CA 1
ATOM 708 C C . ALA A 1 89 ? 8.439 -3.571 13.835 1.00 87.12 89 ALA A C 1
ATOM 710 O O . ALA A 1 89 ? 9.514 -4.119 13.615 1.00 87.12 89 ALA A O 1
ATOM 711 N N . MET A 1 90 ? 7.336 -3.906 13.164 1.00 88.38 90 MET A N 1
ATOM 712 C CA . MET A 1 90 ? 7.329 -4.939 12.136 1.00 88.38 90 MET A CA 1
ATOM 713 C C . MET A 1 90 ? 8.159 -4.547 10.899 1.00 88.38 90 MET A C 1
ATOM 715 O O . MET A 1 90 ? 8.934 -5.371 10.409 1.00 88.38 90 MET A O 1
ATOM 719 N N . VAL A 1 91 ? 8.068 -3.290 10.448 1.00 87.56 91 VAL A N 1
ATOM 720 C CA . VAL A 1 91 ? 8.904 -2.746 9.362 1.00 87.56 91 VAL A CA 1
ATOM 721 C C . VAL A 1 91 ? 10.381 -2.705 9.764 1.00 87.56 91 VAL A C 1
ATOM 723 O O . VAL A 1 91 ? 11.244 -3.137 8.998 1.00 87.56 91 VAL A O 1
ATOM 726 N N . GLU A 1 92 ? 10.692 -2.233 10.971 1.00 87.19 92 GLU A N 1
ATOM 727 C CA . GLU A 1 92 ? 12.069 -2.196 11.479 1.00 87.19 92 GLU A CA 1
ATOM 728 C C . GLU A 1 92 ? 12.675 -3.604 11.557 1.00 87.19 92 GLU A C 1
ATOM 730 O O . GLU A 1 92 ? 13.804 -3.815 11.115 1.00 87.19 92 GLU A O 1
ATOM 735 N N . ASN A 1 93 ? 11.904 -4.588 12.028 1.00 86.94 93 ASN A N 1
ATOM 736 C CA . ASN A 1 93 ? 12.358 -5.970 12.170 1.00 86.94 93 ASN A CA 1
ATOM 737 C C . ASN A 1 93 ? 12.717 -6.623 10.830 1.00 86.94 93 ASN A C 1
ATOM 739 O O . ASN A 1 93 ? 13.721 -7.334 10.753 1.00 86.94 93 ASN A O 1
ATOM 743 N N . ILE A 1 94 ? 11.912 -6.418 9.781 1.00 88.62 94 ILE A N 1
ATOM 744 C CA . ILE A 1 94 ? 12.211 -7.010 8.471 1.00 88.62 94 ILE A CA 1
ATOM 745 C C . ILE A 1 94 ? 13.365 -6.284 7.769 1.00 88.62 94 ILE A C 1
ATOM 747 O O . ILE A 1 94 ? 14.237 -6.946 7.210 1.00 88.62 94 ILE A O 1
ATOM 751 N N . THR A 1 95 ? 13.416 -4.950 7.844 1.00 84.19 95 THR A N 1
ATOM 752 C CA . THR A 1 95 ? 14.463 -4.149 7.181 1.00 84.19 95 THR A CA 1
ATOM 753 C C . THR A 1 95 ? 15.848 -4.346 7.800 1.00 84.19 95 THR A C 1
ATOM 755 O O . THR A 1 95 ? 16.838 -4.345 7.076 1.00 84.19 95 THR A O 1
ATOM 758 N N . HIS A 1 96 ? 15.933 -4.583 9.113 1.00 84.31 96 HIS A N 1
ATOM 759 C CA . HIS A 1 96 ? 17.202 -4.811 9.821 1.00 84.31 96 HIS A CA 1
ATOM 760 C C . HIS A 1 96 ? 17.557 -6.297 9.986 1.00 84.31 96 HIS A C 1
ATOM 762 O O . HIS A 1 96 ? 18.522 -6.640 10.676 1.00 84.31 96 HIS A O 1
ATOM 768 N N . SER A 1 97 ? 16.797 -7.207 9.370 1.00 81.25 97 SER A N 1
ATOM 769 C CA . SER A 1 97 ? 17.119 -8.632 9.398 1.00 81.25 97 SER A CA 1
ATOM 770 C C . SER A 1 97 ? 18.375 -8.900 8.570 1.00 81.25 97 SER A C 1
ATOM 772 O O . SER A 1 97 ? 18.333 -8.875 7.345 1.00 81.25 97 SER A O 1
ATOM 774 N N . GLY A 1 98 ? 19.492 -9.236 9.225 1.00 75.50 98 GLY A N 1
ATOM 775 C CA . GLY A 1 98 ? 20.788 -9.471 8.564 1.00 75.50 98 GLY A CA 1
ATOM 776 C C . GLY A 1 98 ? 20.841 -10.642 7.568 1.00 75.50 98 GLY A C 1
ATOM 777 O O . GLY A 1 98 ? 21.883 -10.888 6.970 1.00 75.50 98 GLY A O 1
ATOM 778 N N . HIS A 1 99 ? 19.741 -11.376 7.395 1.00 80.56 99 HIS A N 1
ATOM 779 C CA . HIS A 1 99 ? 19.613 -12.500 6.461 1.00 80.56 99 HIS A CA 1
ATOM 780 C C . HIS A 1 99 ? 18.853 -12.120 5.182 1.00 80.56 99 HIS A C 1
ATOM 782 O O . HIS A 1 99 ? 18.780 -12.931 4.259 1.00 80.56 99 HIS A O 1
ATOM 788 N N . LEU A 1 100 ? 18.249 -10.928 5.152 1.00 86.94 100 LEU A N 1
ATOM 789 C CA . LEU A 1 100 ? 17.498 -10.401 4.021 1.00 86.94 100 LEU A CA 1
ATOM 790 C C . LEU A 1 100 ? 18.283 -9.254 3.388 1.00 86.94 100 LEU A C 1
ATOM 792 O O . LEU A 1 100 ? 18.893 -8.446 4.085 1.00 86.94 100 LEU A O 1
ATOM 796 N N . ARG A 1 101 ? 18.249 -9.182 2.058 1.00 86.62 101 ARG A N 1
ATOM 797 C CA . ARG A 1 101 ? 18.809 -8.066 1.293 1.00 86.62 101 ARG A CA 1
ATOM 798 C C . ARG A 1 101 ? 17.666 -7.370 0.576 1.00 86.62 101 ARG A C 1
ATOM 800 O O . ARG A 1 101 ? 16.982 -8.008 -0.224 1.00 86.62 101 ARG A O 1
ATOM 807 N N . PHE A 1 102 ? 17.484 -6.089 0.867 1.00 89.94 102 PHE A N 1
ATOM 808 C CA . PHE A 1 102 ? 16.633 -5.210 0.078 1.00 89.94 102 PHE A CA 1
ATOM 809 C C . PHE A 1 102 ? 17.495 -4.533 -0.990 1.00 89.94 102 PHE A C 1
ATOM 811 O O . PHE A 1 102 ? 18.602 -4.100 -0.654 1.00 89.94 102 PHE A O 1
ATOM 818 N N . PRO A 1 103 ? 17.040 -4.497 -2.252 1.00 90.25 103 PRO A N 1
ATOM 819 C CA . PRO A 1 103 ? 17.727 -3.749 -3.290 1.00 90.25 103 PRO A CA 1
ATOM 820 C C . PRO A 1 103 ? 17.599 -2.249 -3.022 1.00 90.25 103 PRO A C 1
ATOM 822 O O . PRO A 1 103 ? 16.642 -1.805 -2.380 1.00 90.25 103 PRO A O 1
ATOM 825 N N . ASP A 1 104 ? 18.563 -1.484 -3.512 1.00 90.31 104 ASP A N 1
ATOM 826 C CA . ASP A 1 104 ? 18.517 -0.026 -3.508 1.00 90.31 104 ASP A CA 1
ATOM 827 C C . ASP A 1 104 ? 18.178 0.535 -4.904 1.00 90.31 104 ASP A C 1
ATOM 829 O O . ASP A 1 104 ? 17.832 -0.193 -5.839 1.00 90.31 104 ASP A O 1
ATOM 833 N N . GLU A 1 105 ? 18.241 1.859 -5.038 1.00 88.19 105 GLU A N 1
ATOM 834 C CA . GLU A 1 105 ? 17.982 2.552 -6.304 1.00 88.19 105 GLU A CA 1
ATOM 835 C C . GLU A 1 105 ? 19.001 2.194 -7.399 1.00 88.19 105 GLU A C 1
ATOM 837 O O . GLU A 1 105 ? 18.662 2.218 -8.584 1.00 88.19 105 GLU A O 1
ATOM 842 N N . GLU A 1 106 ? 20.241 1.839 -7.041 1.00 89.25 106 GLU A N 1
ATOM 843 C CA . GLU A 1 106 ? 21.262 1.437 -8.015 1.00 89.25 106 GLU A CA 1
ATOM 844 C C . GLU A 1 106 ? 20.928 0.060 -8.597 1.00 89.25 106 GLU A C 1
ATOM 846 O O . GLU A 1 106 ? 20.976 -0.119 -9.817 1.00 89.25 106 GLU A O 1
ATOM 851 N N . ASP A 1 107 ? 20.511 -0.887 -7.749 1.00 90.19 107 ASP A N 1
ATOM 852 C CA . ASP A 1 107 ? 20.033 -2.203 -8.181 1.00 90.19 107 ASP A CA 1
ATOM 853 C C . ASP A 1 107 ? 18.840 -2.069 -9.158 1.00 90.19 107 ASP A C 1
ATOM 855 O O . ASP A 1 107 ? 18.813 -2.730 -10.204 1.00 90.19 107 ASP A O 1
ATOM 859 N N . LEU A 1 108 ? 17.877 -1.180 -8.866 1.00 91.00 108 LEU A N 1
ATOM 860 C CA . LEU A 1 108 ? 16.729 -0.909 -9.745 1.00 91.00 108 LEU A CA 1
ATOM 861 C C . LEU A 1 108 ? 17.157 -0.277 -11.077 1.00 91.00 108 LEU A C 1
ATOM 863 O O . LEU A 1 108 ? 16.750 -0.743 -12.145 1.00 91.00 108 LEU A O 1
ATOM 867 N N . THR A 1 109 ? 18.015 0.744 -11.027 1.00 89.75 109 THR A N 1
ATOM 868 C CA . THR A 1 109 ? 18.554 1.413 -12.222 1.00 89.75 109 THR A CA 1
ATOM 869 C C . THR A 1 109 ? 19.306 0.416 -13.107 1.00 89.75 109 THR A C 1
ATOM 871 O O . THR A 1 109 ? 19.118 0.378 -14.326 1.00 89.75 109 THR A O 1
ATOM 874 N N . GLY A 1 110 ? 20.128 -0.447 -12.501 1.00 90.69 110 GLY A N 1
ATOM 875 C CA . GLY A 1 110 ? 20.872 -1.495 -13.194 1.00 90.69 110 GLY A CA 1
ATOM 876 C C . GLY A 1 110 ? 19.963 -2.536 -13.850 1.00 90.69 110 GLY A C 1
ATOM 877 O O . GLY A 1 110 ? 20.210 -2.933 -14.993 1.00 90.69 110 GLY A O 1
ATOM 878 N N . ALA A 1 111 ? 18.889 -2.949 -13.170 1.00 91.75 111 ALA A N 1
ATOM 879 C CA . ALA A 1 111 ? 17.891 -3.862 -13.724 1.00 91.75 111 ALA A CA 1
ATOM 880 C C . ALA A 1 111 ? 17.143 -3.241 -14.917 1.00 91.75 111 ALA A C 1
ATOM 882 O O . ALA A 1 111 ? 17.003 -3.895 -15.956 1.00 91.75 111 ALA A O 1
ATOM 883 N N . ALA A 1 112 ? 16.738 -1.971 -14.809 1.00 93.44 112 ALA A N 1
ATOM 884 C CA . ALA A 1 112 ? 16.119 -1.228 -15.905 1.00 93.44 112 ALA A CA 1
ATOM 885 C C . ALA A 1 112 ? 17.072 -1.124 -17.106 1.00 93.44 112 ALA A C 1
ATOM 887 O O . ALA A 1 112 ? 16.721 -1.534 -18.211 1.00 93.44 112 ALA A O 1
ATOM 888 N N . ALA A 1 113 ? 18.318 -0.692 -16.893 1.00 91.56 113 ALA A N 1
ATOM 889 C CA . ALA A 1 113 ? 19.320 -0.594 -17.954 1.00 91.56 113 ALA A CA 1
ATOM 890 C C . ALA A 1 113 ? 19.593 -1.946 -18.641 1.00 91.56 113 ALA A C 1
ATOM 892 O O . ALA A 1 113 ? 19.762 -2.008 -19.861 1.00 91.56 113 ALA A O 1
ATOM 893 N N . ALA A 1 114 ? 19.609 -3.049 -17.885 1.00 91.00 114 ALA A N 1
ATOM 894 C CA . ALA A 1 114 ? 19.755 -4.390 -18.446 1.00 91.00 114 ALA A CA 1
ATOM 895 C C . ALA A 1 114 ? 18.564 -4.781 -19.340 1.00 91.00 114 ALA A C 1
ATOM 897 O O . ALA A 1 114 ? 18.773 -5.354 -20.414 1.00 91.00 114 ALA A O 1
ATOM 898 N N . LEU A 1 115 ? 17.335 -4.447 -18.932 1.00 91.69 115 LEU A N 1
ATOM 899 C CA . LEU A 1 115 ? 16.126 -4.683 -19.722 1.00 91.69 115 LEU A CA 1
ATOM 900 C C . LEU A 1 115 ? 16.131 -3.865 -21.023 1.00 91.69 115 LEU A C 1
ATOM 902 O O . LEU A 1 115 ? 15.926 -4.433 -22.096 1.00 91.69 115 LEU A O 1
ATOM 906 N N . LEU A 1 116 ? 16.438 -2.567 -20.946 1.00 92.75 116 LEU A N 1
ATOM 907 C CA . LEU A 1 116 ? 16.531 -1.678 -22.114 1.00 92.75 116 LEU A CA 1
ATOM 908 C C . LEU A 1 116 ? 17.625 -2.135 -23.084 1.00 92.75 116 LEU A C 1
ATOM 910 O O . LEU A 1 116 ? 17.433 -2.193 -24.295 1.00 92.75 116 LEU A O 1
ATOM 914 N N . ARG A 1 117 ? 18.761 -2.606 -22.561 1.00 92.31 117 ARG A N 1
ATOM 915 C CA . ARG A 1 117 ? 19.815 -3.182 -23.400 1.00 92.31 117 ARG A CA 1
ATOM 916 C C . ARG A 1 117 ? 19.338 -4.414 -24.176 1.00 92.31 117 ARG A C 1
ATOM 918 O O . ARG A 1 117 ? 19.751 -4.607 -25.323 1.00 92.31 117 ARG A O 1
ATOM 925 N N . LEU A 1 118 ? 18.507 -5.269 -23.573 1.00 90.31 118 LEU A N 1
ATOM 926 C CA . LEU A 1 118 ? 17.893 -6.401 -24.278 1.00 90.31 118 LEU A CA 1
ATOM 927 C C . LEU A 1 118 ? 16.880 -5.921 -25.320 1.00 90.31 118 LEU A C 1
ATOM 929 O O . LEU A 1 118 ? 16.864 -6.469 -26.425 1.00 90.31 118 LEU A O 1
ATOM 933 N N . GLN A 1 119 ? 16.096 -4.891 -24.995 1.00 92.38 119 GLN A N 1
ATOM 934 C CA . GLN A 1 119 ? 15.174 -4.247 -25.927 1.00 92.38 119 GLN A CA 1
ATOM 935 C C . GLN A 1 119 ? 15.903 -3.800 -27.199 1.00 92.38 119 GLN A C 1
ATOM 937 O O . GLN A 1 119 ? 15.506 -4.204 -28.291 1.00 92.38 119 GLN A O 1
ATOM 942 N N . ASP A 1 120 ? 17.023 -3.090 -27.070 1.00 92.12 120 ASP A N 1
ATOM 943 C CA . ASP A 1 120 ? 17.829 -2.640 -28.209 1.00 92.12 120 ASP A CA 1
ATOM 944 C C . ASP A 1 120 ? 18.484 -3.790 -28.975 1.00 92.12 120 ASP A C 1
ATOM 946 O O . ASP A 1 120 ? 18.412 -3.868 -30.206 1.00 92.12 120 ASP A O 1
ATOM 950 N N . THR A 1 121 ? 19.127 -4.707 -28.245 1.00 92.06 121 THR A N 1
ATOM 951 C CA . THR A 1 121 ? 19.911 -5.800 -28.841 1.00 92.06 121 THR A CA 1
ATOM 952 C C . THR A 1 121 ? 19.035 -6.695 -29.716 1.00 92.06 121 THR A C 1
ATOM 954 O O . THR A 1 121 ? 19.465 -7.132 -30.785 1.00 92.06 121 THR A O 1
ATOM 957 N N . TYR A 1 122 ? 17.799 -6.944 -29.278 1.00 87.50 122 TYR A N 1
ATOM 958 C CA . TYR A 1 122 ? 16.846 -7.806 -29.975 1.00 87.50 122 TYR A CA 1
ATOM 959 C C . TYR A 1 122 ? 15.749 -7.038 -30.718 1.00 87.50 122 TYR A C 1
ATOM 961 O O . TYR A 1 122 ? 14.885 -7.670 -31.325 1.00 87.50 122 TYR A O 1
ATOM 969 N N . ARG A 1 123 ? 15.800 -5.698 -30.720 1.00 88.81 123 ARG A N 1
ATOM 970 C CA . ARG A 1 123 ? 14.800 -4.809 -31.335 1.00 88.81 123 ARG A CA 1
ATOM 971 C C . ARG A 1 123 ? 13.377 -5.161 -30.897 1.00 88.81 123 ARG A C 1
ATOM 973 O O . ARG A 1 123 ? 12.486 -5.339 -31.728 1.00 88.81 123 ARG A O 1
ATOM 980 N N . LEU A 1 124 ? 13.199 -5.330 -29.589 1.00 88.94 124 LEU A N 1
ATOM 981 C CA . LEU A 1 124 ? 11.912 -5.676 -29.004 1.00 88.94 124 LEU A CA 1
ATOM 982 C C . LEU A 1 124 ? 10.996 -4.453 -29.026 1.00 88.94 124 LEU A C 1
ATOM 984 O O . LEU A 1 124 ? 11.375 -3.358 -28.617 1.00 88.94 124 LEU A O 1
ATOM 988 N N . ASP A 1 125 ? 9.777 -4.668 -29.498 1.00 91.12 125 ASP A N 1
ATOM 989 C CA . ASP A 1 125 ? 8.709 -3.679 -29.441 1.00 91.12 125 ASP A CA 1
ATOM 990 C C . ASP A 1 125 ? 8.299 -3.416 -27.981 1.00 91.12 125 ASP A C 1
ATOM 992 O O . ASP A 1 125 ? 8.111 -4.367 -27.216 1.00 91.12 125 ASP A O 1
ATOM 996 N N . THR A 1 126 ? 8.163 -2.140 -27.603 1.00 92.62 126 THR A N 1
ATOM 997 C CA . THR A 1 126 ? 7.866 -1.714 -26.224 1.00 92.62 126 THR A CA 1
ATOM 998 C C . THR A 1 126 ? 6.562 -2.328 -25.723 1.00 92.62 126 THR A C 1
ATOM 1000 O O . THR A 1 126 ? 6.548 -2.934 -24.654 1.00 92.62 126 THR A O 1
ATOM 1003 N N . ALA A 1 127 ? 5.498 -2.288 -26.532 1.00 91.25 127 ALA A N 1
ATOM 1004 C CA . ALA A 1 127 ? 4.196 -2.839 -26.164 1.00 91.25 127 ALA A CA 1
ATOM 1005 C C . ALA A 1 127 ? 4.239 -4.364 -25.990 1.00 91.25 127 ALA A C 1
ATOM 1007 O O . ALA A 1 127 ? 3.626 -4.933 -25.084 1.00 91.25 127 ALA A O 1
ATOM 1008 N N . SER A 1 128 ? 4.985 -5.057 -26.851 1.00 88.06 128 SER A N 1
ATOM 1009 C CA . SER A 1 128 ? 5.192 -6.504 -26.758 1.00 88.06 128 SER A CA 1
ATOM 1010 C C . SER A 1 128 ? 6.000 -6.889 -25.518 1.00 88.06 128 SER A C 1
ATOM 1012 O O . SER A 1 128 ? 5.649 -7.856 -24.835 1.00 88.06 128 SER A O 1
ATOM 1014 N N . LEU A 1 129 ? 7.047 -6.122 -25.205 1.00 90.00 129 LEU A N 1
ATOM 1015 C CA . LEU A 1 129 ? 7.872 -6.316 -24.017 1.00 90.00 129 LEU A CA 1
ATOM 1016 C C . LEU A 1 129 ? 7.076 -6.042 -22.735 1.00 90.00 129 LEU A C 1
ATOM 1018 O O . LEU A 1 129 ? 7.121 -6.853 -21.813 1.00 90.00 129 LEU A O 1
ATOM 1022 N N . ALA A 1 130 ? 6.267 -4.983 -22.720 1.00 91.38 130 ALA A N 1
ATOM 1023 C CA . ALA A 1 130 ? 5.361 -4.661 -21.624 1.00 91.38 130 ALA A CA 1
ATOM 1024 C C . ALA A 1 130 ? 4.274 -5.732 -21.419 1.00 91.38 130 ALA A C 1
ATOM 1026 O O . ALA A 1 130 ? 3.863 -5.990 -20.295 1.00 91.38 130 ALA A O 1
ATOM 1027 N N . LYS A 1 131 ? 3.854 -6.447 -22.472 1.00 88.38 131 LYS A N 1
ATOM 1028 C CA . LYS A 1 131 ? 2.980 -7.640 -22.368 1.00 88.38 131 LYS A CA 1
ATOM 1029 C C . LYS A 1 131 ? 3.722 -8.911 -21.930 1.00 88.38 131 LYS A C 1
ATOM 1031 O O . LYS A 1 131 ? 3.171 -10.007 -22.022 1.00 88.38 131 LYS A O 1
ATOM 1036 N N . GLY A 1 132 ? 4.998 -8.807 -21.553 1.00 84.69 132 GLY A N 1
ATOM 1037 C CA . GLY A 1 132 ? 5.818 -9.946 -21.147 1.00 84.69 132 GLY A CA 1
ATOM 1038 C C . GLY A 1 132 ? 6.130 -10.933 -22.282 1.00 84.69 132 GLY A C 1
ATOM 1039 O O . GLY A 1 132 ? 6.507 -12.079 -22.027 1.00 84.69 132 GLY A O 1
ATOM 1040 N N . ARG A 1 133 ? 5.960 -10.533 -23.552 1.00 80.62 133 ARG A N 1
ATOM 1041 C CA . ARG A 1 133 ? 6.142 -11.413 -24.718 1.00 80.62 133 ARG A CA 1
ATOM 1042 C C . ARG A 1 133 ? 7.592 -11.405 -25.186 1.00 80.62 133 ARG A C 1
ATOM 1044 O O . ARG A 1 133 ? 7.951 -10.720 -26.140 1.00 80.62 133 ARG A O 1
ATOM 1051 N N . ILE A 1 134 ? 8.417 -12.223 -24.541 1.00 76.25 134 ILE A N 1
ATOM 1052 C CA . ILE A 1 134 ? 9.823 -12.419 -24.915 1.00 76.25 134 ILE A CA 1
ATOM 1053 C C . ILE A 1 134 ? 9.965 -13.738 -25.686 1.00 76.25 134 ILE A C 1
ATOM 1055 O O . ILE A 1 134 ? 9.572 -14.805 -25.210 1.00 76.25 134 ILE A O 1
ATOM 1059 N N . GLN A 1 135 ? 10.518 -13.672 -26.901 1.00 70.25 135 GLN A N 1
ATOM 1060 C CA . GLN A 1 135 ? 10.686 -14.846 -27.764 1.00 70.25 135 GLN A CA 1
ATOM 1061 C C . GLN A 1 135 ? 11.556 -15.917 -27.081 1.00 70.25 135 GLN A C 1
ATOM 1063 O O . GLN A 1 135 ? 12.637 -15.625 -26.580 1.00 70.25 135 GLN A O 1
ATOM 1068 N N . GLY A 1 136 ? 11.094 -17.171 -27.090 1.00 69.38 136 GLY A N 1
ATOM 1069 C CA . GLY A 1 136 ? 11.832 -18.315 -26.536 1.00 69.38 136 GLY A CA 1
ATOM 1070 C C . GLY A 1 136 ? 11.507 -18.669 -25.081 1.00 69.38 136 GLY A C 1
ATOM 1071 O O . GLY A 1 136 ? 11.953 -19.716 -24.612 1.00 69.38 136 GLY A O 1
ATOM 1072 N N . LEU A 1 137 ? 10.691 -17.871 -24.382 1.00 72.69 137 LEU A N 1
ATOM 1073 C CA . LEU A 1 137 ? 10.162 -18.227 -23.065 1.00 72.69 137 LEU A CA 1
ATOM 1074 C C . LEU A 1 137 ? 8.775 -18.865 -23.201 1.00 72.69 137 LEU A C 1
ATOM 1076 O O . LEU A 1 137 ? 7.875 -18.320 -23.832 1.00 72.69 137 LEU A O 1
ATOM 1080 N N . THR A 1 138 ? 8.605 -20.051 -22.616 1.00 62.19 138 THR A N 1
ATOM 1081 C CA . THR A 1 138 ? 7.344 -20.815 -22.651 1.00 62.19 138 THR A CA 1
ATOM 1082 C C . THR A 1 138 ? 6.427 -20.533 -21.467 1.00 62.19 138 THR A C 1
ATOM 1084 O O . THR A 1 138 ? 5.265 -20.934 -21.489 1.00 62.19 138 THR A O 1
ATOM 1087 N N . ARG A 1 139 ? 6.933 -19.869 -20.421 1.00 69.19 139 ARG A N 1
ATOM 1088 C CA . ARG A 1 139 ? 6.127 -19.492 -19.258 1.00 69.19 139 ARG A CA 1
ATOM 1089 C C . ARG A 1 139 ? 5.575 -18.082 -19.449 1.00 69.19 139 ARG A C 1
ATOM 1091 O O . ARG A 1 139 ? 6.324 -17.222 -19.911 1.00 69.19 139 ARG A O 1
ATOM 1098 N N . PRO A 1 140 ? 4.308 -17.841 -19.082 1.00 64.62 140 PRO A N 1
ATOM 1099 C CA . PRO A 1 140 ? 3.758 -16.496 -19.085 1.00 64.62 140 PRO A CA 1
ATOM 1100 C C . PRO A 1 140 ? 4.533 -15.624 -18.090 1.00 64.62 140 PRO A C 1
ATOM 1102 O O . PRO A 1 140 ? 4.750 -16.025 -16.946 1.00 64.62 140 PRO A O 1
ATOM 1105 N N . SER A 1 141 ? 4.964 -14.453 -18.551 1.00 78.00 141 SER A N 1
ATOM 1106 C CA . SER A 1 141 ? 5.417 -13.360 -17.692 1.00 78.00 141 SER A CA 1
ATOM 1107 C C . SER A 1 141 ? 4.199 -12.523 -17.298 1.00 78.00 141 SER A C 1
ATOM 1109 O O . SER A 1 141 ? 3.293 -12.385 -18.125 1.00 78.00 141 SER A O 1
ATOM 1111 N N . PRO A 1 142 ? 4.163 -11.947 -16.085 1.00 83.62 142 PRO A N 1
ATOM 1112 C CA . PRO A 1 142 ? 3.257 -10.845 -15.792 1.00 83.62 142 PRO A CA 1
ATOM 1113 C C . PRO A 1 142 ? 3.422 -9.728 -16.830 1.00 83.62 142 PRO A C 1
ATOM 1115 O O . PRO A 1 142 ? 4.517 -9.539 -17.376 1.00 83.62 142 PRO A O 1
ATOM 1118 N N . GLU A 1 143 ? 2.330 -9.021 -17.106 1.00 89.94 143 GLU A N 1
ATOM 1119 C CA . GLU A 1 143 ? 2.366 -7.793 -17.896 1.00 89.94 143 GLU A CA 1
ATOM 1120 C C . GLU A 1 143 ? 2.745 -6.619 -16.989 1.00 89.94 143 GLU A C 1
ATOM 1122 O O . GLU A 1 143 ? 2.369 -6.592 -15.819 1.00 89.94 143 GLU A O 1
ATOM 1127 N N . LEU A 1 144 ? 3.484 -5.659 -17.537 1.00 92.06 144 LEU A N 1
ATOM 1128 C CA . LEU A 1 144 ? 3.812 -4.411 -16.862 1.00 92.06 144 LEU A CA 1
ATOM 1129 C C . LEU A 1 144 ? 2.566 -3.523 -16.779 1.00 92.06 144 LEU A C 1
ATOM 1131 O O . LEU A 1 144 ? 1.859 -3.337 -17.773 1.00 92.06 144 LEU A O 1
ATOM 1135 N N . SER A 1 145 ? 2.313 -2.954 -15.608 1.00 93.50 145 SER A N 1
ATOM 1136 C CA . SER A 1 145 ? 1.300 -1.911 -15.428 1.00 93.50 145 SER A CA 1
ATOM 1137 C C . SER A 1 145 ? 1.734 -0.589 -16.079 1.00 93.50 145 SER A C 1
ATOM 1139 O O . SER A 1 145 ? 2.891 -0.416 -16.484 1.00 93.50 145 SER A O 1
ATOM 1141 N N . ALA A 1 146 ? 0.818 0.373 -16.172 1.00 93.56 146 ALA A N 1
ATOM 1142 C CA . ALA A 1 146 ? 1.131 1.744 -16.562 1.00 93.56 146 ALA A CA 1
ATOM 1143 C C . ALA A 1 146 ? 2.160 2.367 -15.603 1.00 93.56 146 ALA A C 1
ATOM 1145 O O . ALA A 1 146 ? 3.085 3.044 -16.052 1.00 93.56 146 ALA A O 1
ATOM 1146 N N . GLY A 1 147 ? 2.053 2.078 -14.303 1.00 93.62 147 GLY A N 1
ATOM 1147 C CA . GLY A 1 147 ? 3.008 2.487 -13.275 1.00 93.62 147 GLY A CA 1
ATOM 1148 C C . GLY A 1 147 ? 4.403 1.896 -13.486 1.00 93.62 147 GLY A C 1
ATOM 1149 O O . GLY A 1 147 ? 5.390 2.624 -13.401 1.00 93.62 147 GLY A O 1
ATOM 1150 N N . ASP A 1 148 ? 4.502 0.615 -13.852 1.00 94.62 148 ASP A N 1
ATOM 1151 C CA . ASP A 1 148 ? 5.790 -0.024 -14.164 1.00 94.62 148 ASP A CA 1
ATOM 1152 C C . ASP A 1 148 ? 6.433 0.580 -15.423 1.00 94.62 148 ASP A C 1
ATOM 1154 O O . ASP A 1 148 ? 7.641 0.820 -15.468 1.00 94.62 148 ASP A O 1
ATOM 1158 N N . CYS A 1 149 ? 5.626 0.871 -16.451 1.00 95.38 149 CYS A N 1
ATOM 1159 C CA . CYS A 1 149 ? 6.099 1.540 -17.665 1.00 95.38 149 CYS A CA 1
ATOM 1160 C C . CYS A 1 149 ? 6.574 2.970 -17.363 1.00 95.38 149 CYS A C 1
ATOM 1162 O O . CYS A 1 149 ? 7.612 3.403 -17.866 1.00 95.38 149 CYS A O 1
ATOM 1164 N N . PHE A 1 150 ? 5.858 3.689 -16.494 1.00 95.38 150 PHE A N 1
ATOM 1165 C CA . PHE A 1 150 ? 6.258 5.012 -16.025 1.00 95.38 150 PHE A CA 1
ATOM 1166 C C . PHE A 1 150 ? 7.576 4.960 -15.241 1.00 95.38 150 PHE A C 1
ATOM 1168 O O . PHE A 1 150 ? 8.455 5.794 -15.460 1.00 95.38 150 PHE A O 1
ATOM 1175 N N . GLU A 1 151 ? 7.749 3.961 -14.371 1.00 95.31 151 GLU A N 1
ATOM 1176 C CA . GLU A 1 151 ? 8.995 3.729 -13.640 1.00 95.31 151 GLU A CA 1
ATOM 1177 C C . GLU A 1 151 ? 10.166 3.486 -14.603 1.00 95.31 151 GLU A C 1
ATOM 1179 O O . GLU A 1 151 ? 11.189 4.159 -14.496 1.00 95.31 151 GLU A O 1
ATOM 1184 N N . LEU A 1 152 ? 10.003 2.620 -15.612 1.00 95.31 152 LEU A N 1
ATOM 1185 C CA . LEU A 1 152 ? 11.023 2.397 -16.648 1.00 95.31 152 LEU A CA 1
ATOM 1186 C C . LEU A 1 152 ? 11.360 3.677 -17.422 1.00 95.31 152 LEU A C 1
ATOM 1188 O O . LEU A 1 152 ? 12.536 3.959 -17.677 1.00 95.31 152 LEU A O 1
ATOM 1192 N N . GLY A 1 153 ? 10.352 4.484 -17.757 1.00 95.56 153 GLY A N 1
ATOM 1193 C CA . GLY A 1 153 ? 10.551 5.797 -18.364 1.00 95.56 153 GLY A CA 1
ATOM 1194 C C . GLY A 1 153 ? 11.348 6.737 -17.457 1.00 95.56 153 GLY A C 1
ATOM 1195 O O . GLY A 1 153 ? 12.267 7.411 -17.923 1.00 95.56 153 GLY A O 1
ATOM 1196 N N . ARG A 1 154 ? 11.047 6.760 -16.153 1.00 94.69 154 ARG A N 1
ATOM 1197 C CA . ARG A 1 154 ? 11.742 7.598 -15.164 1.00 94.69 154 ARG A CA 1
ATOM 1198 C C . ARG A 1 154 ? 13.197 7.172 -14.979 1.00 94.69 154 ARG A C 1
ATOM 1200 O O . ARG A 1 154 ? 14.076 8.031 -14.969 1.00 94.69 154 ARG A O 1
ATOM 1207 N N . GLN A 1 155 ? 13.462 5.870 -14.889 1.00 94.94 155 GLN A N 1
ATOM 1208 C CA . GLN A 1 155 ? 14.823 5.333 -14.807 1.00 94.94 155 GLN A CA 1
ATOM 1209 C C . GLN A 1 155 ? 15.629 5.658 -16.073 1.00 94.94 155 GLN A C 1
ATOM 1211 O O . GLN A 1 155 ? 16.776 6.095 -15.984 1.00 94.94 155 GLN A O 1
ATOM 1216 N N . SER A 1 156 ? 15.006 5.547 -17.252 1.00 94.56 156 SER A N 1
ATOM 1217 C CA . SER A 1 156 ? 15.619 5.948 -18.528 1.00 94.56 156 SER A CA 1
ATOM 1218 C C . SER A 1 156 ? 15.981 7.435 -18.537 1.00 94.56 156 SER A C 1
ATOM 1220 O O . SER A 1 156 ? 17.088 7.801 -18.928 1.00 94.56 156 SER A O 1
ATOM 1222 N N . TYR A 1 157 ? 15.076 8.290 -18.053 1.00 94.06 157 TYR A N 1
ATOM 1223 C CA . TYR A 1 157 ? 15.288 9.736 -17.992 1.00 94.06 157 TYR A CA 1
ATOM 1224 C C . TYR A 1 157 ? 16.446 10.103 -17.066 1.00 94.06 157 TYR A C 1
ATOM 1226 O O . TYR A 1 157 ? 17.308 10.898 -17.440 1.00 94.06 157 TYR A O 1
ATOM 1234 N N . ASN A 1 158 ? 16.485 9.491 -15.880 1.00 91.38 158 ASN A N 1
ATOM 1235 C CA . ASN A 1 158 ? 17.553 9.693 -14.903 1.00 91.38 158 ASN A CA 1
ATOM 1236 C C . ASN A 1 158 ? 18.924 9.251 -15.439 1.00 91.38 158 ASN A C 1
ATOM 1238 O O . ASN A 1 158 ? 19.940 9.811 -15.040 1.00 91.38 158 ASN A O 1
ATOM 1242 N N . ASN A 1 159 ? 18.947 8.284 -16.359 1.00 90.12 159 ASN A N 1
ATOM 1243 C CA . ASN A 1 159 ? 20.152 7.804 -17.032 1.00 90.12 159 ASN A CA 1
ATOM 1244 C C . ASN A 1 159 ? 20.452 8.539 -18.360 1.00 90.12 159 ASN A C 1
ATOM 1246 O O . ASN A 1 159 ? 21.235 8.050 -19.171 1.00 90.12 159 ASN A O 1
ATOM 1250 N N . GLU A 1 160 ? 19.811 9.688 -18.606 1.00 92.81 160 GLU A N 1
ATOM 1251 C CA . GLU A 1 160 ? 19.958 10.516 -19.819 1.00 92.81 160 GLU A CA 1
ATOM 1252 C C . GLU A 1 160 ? 19.569 9.803 -21.134 1.00 92.81 160 GLU A C 1
ATOM 1254 O O . GLU A 1 160 ? 19.837 10.286 -22.238 1.00 92.81 160 GLU A O 1
ATOM 1259 N N . ASP A 1 161 ? 18.861 8.675 -21.043 1.00 94.00 161 ASP A N 1
ATOM 1260 C CA . ASP A 1 161 ? 18.336 7.941 -22.188 1.00 94.00 161 ASP A CA 1
ATOM 1261 C C . ASP A 1 161 ? 16.959 8.484 -22.581 1.00 94.00 161 ASP A C 1
ATOM 1263 O O . ASP A 1 161 ? 15.891 7.931 -22.288 1.00 94.00 161 ASP A O 1
ATOM 1267 N N . HIS A 1 162 ? 16.981 9.635 -23.246 1.00 94.31 162 HIS A N 1
ATOM 1268 C CA . HIS A 1 162 ? 15.763 10.313 -23.680 1.00 94.31 162 HIS A CA 1
ATOM 1269 C C . HIS A 1 162 ? 14.971 9.515 -24.724 1.00 94.31 162 HIS A C 1
ATOM 1271 O O . HIS A 1 162 ? 13.758 9.692 -24.825 1.00 94.31 162 HIS A O 1
ATOM 1277 N N . TYR A 1 163 ? 15.626 8.629 -25.482 1.00 94.44 163 TYR A N 1
ATOM 1278 C CA . TYR A 1 163 ? 14.949 7.783 -26.462 1.00 94.44 163 TYR A CA 1
ATOM 1279 C C . TYR A 1 163 ? 14.041 6.765 -25.763 1.00 94.44 163 TYR A C 1
ATOM 1281 O O . TYR A 1 163 ? 12.834 6.751 -26.017 1.00 94.44 163 TYR A O 1
ATOM 1289 N N . HIS A 1 164 ? 14.581 5.984 -24.823 1.00 95.88 164 HIS A N 1
ATOM 1290 C CA . HIS A 1 164 ? 13.785 5.024 -24.056 1.00 95.88 164 HIS A CA 1
ATOM 1291 C C . HIS A 1 164 ? 12.788 5.706 -23.122 1.00 95.88 164 HIS A C 1
ATOM 1293 O O . HIS A 1 164 ? 11.682 5.198 -22.947 1.00 95.88 164 HIS A O 1
ATOM 1299 N N . THR A 1 165 ? 13.118 6.894 -22.605 1.00 96.38 165 THR A N 1
ATOM 1300 C CA . THR A 1 165 ? 12.169 7.707 -21.831 1.00 96.38 165 THR A CA 1
ATOM 1301 C C . THR A 1 165 ? 10.880 7.937 -22.613 1.00 96.38 165 THR A C 1
ATOM 1303 O O . THR A 1 165 ? 9.800 7.649 -22.109 1.00 96.38 165 THR A O 1
ATOM 1306 N N . VAL A 1 166 ? 10.972 8.430 -23.852 1.00 96.69 166 VAL A N 1
ATOM 1307 C CA . VAL A 1 166 ? 9.783 8.725 -24.667 1.00 96.69 166 VAL A CA 1
ATOM 1308 C C . VAL A 1 166 ? 8.985 7.455 -24.953 1.00 96.69 166 VAL A C 1
ATOM 1310 O O . VAL A 1 166 ? 7.764 7.474 -24.831 1.00 96.69 166 VAL A O 1
ATOM 1313 N N . LEU A 1 167 ? 9.659 6.352 -25.290 1.00 96.25 167 LEU A N 1
ATOM 1314 C CA . LEU A 1 167 ? 8.992 5.081 -25.582 1.00 96.25 167 LEU A CA 1
ATOM 1315 C C . LEU A 1 167 ? 8.188 4.558 -24.389 1.00 96.25 167 LEU A C 1
ATOM 1317 O O . LEU A 1 167 ? 7.019 4.213 -24.541 1.00 96.25 167 LEU A O 1
ATOM 1321 N N . TRP A 1 168 ? 8.807 4.506 -23.211 1.00 96.81 168 TRP A N 1
ATOM 1322 C CA . TRP A 1 168 ? 8.181 3.938 -22.019 1.00 96.81 168 TRP A CA 1
ATOM 1323 C C . TRP A 1 168 ? 7.144 4.868 -21.390 1.00 96.81 168 TRP A C 1
ATOM 1325 O O . TRP A 1 168 ? 6.128 4.391 -20.894 1.00 96.81 168 TRP A O 1
ATOM 1335 N N . MET A 1 169 ? 7.332 6.187 -21.492 1.00 96.19 169 MET A N 1
ATOM 1336 C CA . MET A 1 169 ? 6.306 7.153 -21.089 1.00 96.19 169 MET A CA 1
ATOM 1337 C C . MET A 1 169 ? 5.081 7.113 -22.011 1.00 96.19 169 MET A C 1
ATOM 1339 O O . MET A 1 169 ? 3.960 7.262 -21.529 1.00 96.19 169 MET A O 1
ATOM 1343 N N . GLN A 1 170 ? 5.267 6.885 -23.317 1.00 95.19 170 GLN A N 1
ATOM 1344 C CA . GLN A 1 170 ? 4.143 6.712 -24.241 1.00 95.19 170 GLN A CA 1
ATOM 1345 C C . GLN A 1 170 ? 3.385 5.409 -23.957 1.00 95.19 170 GLN A C 1
ATOM 1347 O O . GLN A 1 170 ? 2.165 5.443 -23.858 1.00 95.19 170 GLN A O 1
ATOM 1352 N N . GLU A 1 171 ? 4.089 4.291 -23.746 1.00 94.88 171 GLU A N 1
ATOM 1353 C CA . GLU A 1 171 ? 3.449 3.019 -23.370 1.00 94.88 171 GLU A CA 1
ATOM 1354 C C . GLU A 1 171 ? 2.683 3.145 -22.043 1.00 94.88 171 GLU A C 1
ATOM 1356 O O . GLU A 1 171 ? 1.573 2.632 -21.917 1.00 94.88 171 GLU A O 1
ATOM 1361 N N . ALA A 1 172 ? 3.237 3.867 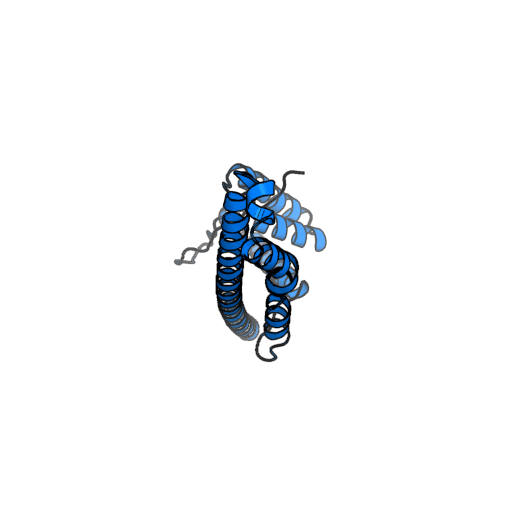-21.062 1.00 95.31 172 ALA A N 1
ATOM 1362 C CA . ALA A 1 172 ? 2.545 4.150 -19.807 1.00 95.31 172 ALA A CA 1
ATOM 1363 C C . ALA A 1 172 ? 1.240 4.930 -20.036 1.00 95.31 172 ALA A C 1
ATOM 1365 O O . ALA A 1 172 ? 0.210 4.591 -19.453 1.00 95.31 172 ALA A O 1
ATOM 1366 N N . LEU A 1 173 ? 1.269 5.948 -20.904 1.00 93.25 173 LEU A N 1
ATOM 1367 C CA . LEU A 1 173 ? 0.090 6.744 -21.248 1.00 93.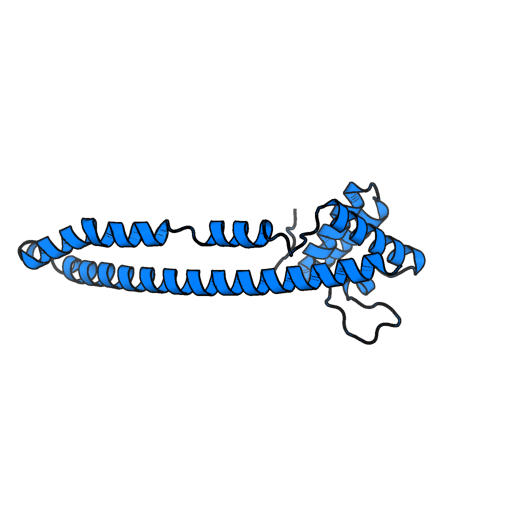25 173 LEU A CA 1
ATOM 1368 C C . LEU A 1 173 ? -0.968 5.910 -21.977 1.00 93.25 173 LEU A C 1
ATOM 1370 O O . LEU A 1 173 ? -2.148 6.019 -21.658 1.00 93.25 173 LEU A O 1
ATOM 1374 N N . ASP A 1 174 ? -0.552 5.069 -22.921 1.00 91.69 174 ASP A N 1
ATOM 1375 C CA . ASP A 1 174 ? -1.468 4.219 -23.679 1.00 91.69 174 ASP A CA 1
ATOM 1376 C C . ASP A 1 174 ? -2.156 3.196 -22.753 1.00 91.69 174 ASP A C 1
ATOM 1378 O O . ASP A 1 174 ? -3.358 2.957 -22.872 1.00 91.69 174 ASP A O 1
ATOM 1382 N N . ARG A 1 175 ? -1.428 2.650 -21.767 1.00 90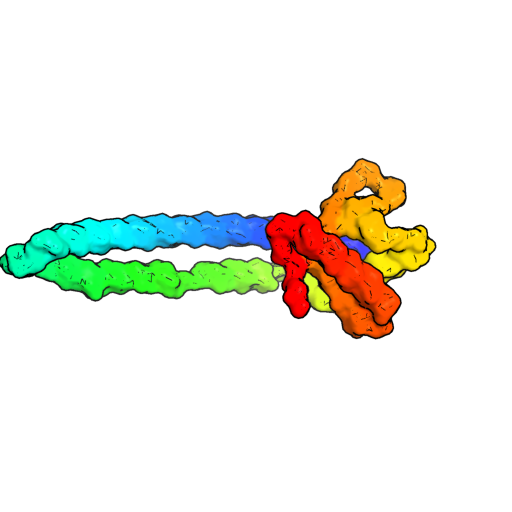.50 175 ARG A N 1
ATOM 1383 C CA . ARG A 1 175 ? -1.972 1.695 -20.786 1.00 90.50 175 ARG A CA 1
ATOM 1384 C C . ARG A 1 175 ? -2.864 2.325 -19.728 1.00 90.50 175 ARG A C 1
ATOM 1386 O O . ARG A 1 175 ? -3.816 1.680 -19.299 1.00 90.50 175 ARG A O 1
ATOM 1393 N N . VAL A 1 176 ? -2.598 3.560 -19.296 1.00 89.62 176 VAL A N 1
ATOM 1394 C CA . VAL A 1 176 ? -3.377 4.184 -18.208 1.00 89.62 176 VAL A CA 1
ATOM 1395 C C . VAL A 1 176 ? -4.858 4.347 -18.565 1.00 89.62 176 VAL A C 1
ATOM 1397 O O . VAL A 1 176 ? -5.713 4.373 -17.679 1.00 89.62 176 VAL A O 1
ATOM 1400 N N . ASP A 1 177 ? -5.164 4.460 -19.860 1.00 80.88 177 ASP A N 1
ATOM 1401 C CA . ASP A 1 177 ? -6.532 4.548 -20.367 1.00 80.88 177 ASP A CA 1
ATOM 1402 C C . ASP A 1 177 ? -7.215 3.157 -20.444 1.00 80.88 177 ASP A C 1
ATOM 1404 O O . ASP A 1 177 ? -8.445 3.083 -20.487 1.00 80.88 177 ASP A O 1
ATOM 1408 N N . GLU A 1 178 ? -6.445 2.061 -20.415 1.00 79.62 178 GLU A N 1
ATOM 1409 C CA . GLU A 1 178 ? -6.927 0.668 -20.418 1.00 79.62 178 GLU A CA 1
ATOM 1410 C C . GLU A 1 178 ? -7.036 0.056 -19.004 1.00 79.62 178 GLU A C 1
ATOM 1412 O O . GLU A 1 178 ? -7.768 -0.919 -18.805 1.00 79.62 178 GLU A O 1
ATOM 1417 N N . GLU A 1 179 ? -6.337 0.615 -18.011 1.00 80.25 179 GLU A N 1
ATOM 1418 C CA . GLU A 1 179 ? -6.346 0.130 -16.627 1.00 80.25 179 GLU A CA 1
ATOM 1419 C C . GLU A 1 179 ? -7.647 0.456 -15.873 1.00 80.25 179 GLU A C 1
ATOM 1421 O O . GLU A 1 179 ? -8.160 1.576 -15.900 1.00 80.25 179 GLU A O 1
ATOM 1426 N N . VAL A 1 180 ? -8.160 -0.531 -15.127 1.00 73.00 180 VAL A N 1
ATOM 1427 C CA . VAL A 1 180 ? -9.311 -0.346 -14.223 1.00 73.00 180 VAL A CA 1
ATOM 1428 C C . VAL A 1 180 ? -8.893 0.426 -12.971 1.00 73.00 180 VAL A C 1
ATOM 1430 O O . VAL A 1 180 ? -9.552 1.395 -12.591 1.00 73.00 180 VAL A O 1
ATOM 1433 N N . ASP A 1 181 ? -7.779 0.014 -12.366 1.00 78.00 181 ASP A N 1
ATOM 1434 C CA . ASP A 1 181 ? -7.152 0.685 -11.233 1.00 78.00 181 ASP A CA 1
ATOM 1435 C C . ASP A 1 181 ? -5.937 1.448 -11.752 1.00 78.00 181 ASP A C 1
ATOM 1437 O O . ASP A 1 181 ? -4.940 0.845 -12.137 1.00 78.00 181 ASP A O 1
ATOM 1441 N N . LYS A 1 182 ? -6.032 2.778 -11.798 1.00 79.94 182 LYS A N 1
ATOM 1442 C CA . LYS A 1 182 ? -4.975 3.625 -12.359 1.00 79.94 182 LYS A CA 1
ATOM 1443 C C . LYS A 1 182 ? -3.720 3.542 -11.501 1.00 79.94 182 LYS A C 1
ATOM 1445 O O . LYS A 1 182 ? -3.720 4.008 -10.362 1.00 79.94 182 LYS A O 1
ATOM 1450 N N . THR A 1 183 ? -2.655 2.988 -12.067 1.00 80.62 183 THR A N 1
ATOM 1451 C CA . THR A 1 183 ? -1.348 2.875 -11.400 1.00 80.62 183 THR A CA 1
ATOM 1452 C C . THR A 1 183 ? -0.413 4.054 -11.691 1.00 80.62 183 THR A C 1
ATOM 1454 O O . THR A 1 183 ? 0.635 4.181 -11.060 1.00 80.62 183 THR A O 1
ATOM 1457 N N . ALA A 1 184 ? -0.809 4.947 -12.604 1.00 75.00 184 ALA A N 1
ATOM 1458 C CA . ALA A 1 184 ? -0.113 6.185 -12.937 1.00 75.00 184 ALA A CA 1
ATOM 1459 C C . ALA A 1 184 ? -1.090 7.375 -12.989 1.00 75.00 184 ALA A C 1
ATOM 1461 O O . ALA A 1 184 ? -2.231 7.244 -13.442 1.00 75.00 184 ALA A O 1
ATOM 1462 N N . ASP A 1 185 ? -0.636 8.550 -12.550 1.00 72.81 185 ASP A N 1
ATOM 1463 C CA . ASP A 1 185 ? -1.418 9.785 -12.622 1.00 72.81 185 ASP A CA 1
ATOM 1464 C C . ASP A 1 185 ? -1.301 10.428 -14.011 1.00 72.81 185 ASP A C 1
ATOM 1466 O O . ASP A 1 185 ? -0.205 10.586 -14.553 1.00 72.81 185 ASP A O 1
ATOM 1470 N N . ARG A 1 186 ? -2.433 10.876 -14.575 1.00 64.31 186 ARG A N 1
ATOM 1471 C CA . ARG A 1 186 ? -2.399 11.836 -15.689 1.00 64.31 186 ARG A CA 1
ATOM 1472 C C . ARG A 1 186 ? -2.110 13.216 -15.109 1.00 64.31 186 ARG A C 1
ATOM 1474 O O . ARG A 1 186 ? -2.917 13.728 -14.334 1.00 64.31 186 ARG A O 1
ATOM 1481 N N . ALA A 1 187 ? -0.963 13.773 -15.488 1.00 55.34 187 ALA A N 1
ATOM 1482 C CA . ALA A 1 187 ? -0.620 15.171 -15.243 1.00 55.34 187 ALA A CA 1
ATOM 1483 C C . ALA A 1 187 ? -1.621 16.132 -15.907 1.00 55.34 187 ALA A C 1
ATOM 1485 O O . ALA A 1 187 ? -2.146 15.792 -16.996 1.00 55.34 187 ALA A O 1
#

Sequence (187 aa):
VFTALVDLEHLLRTEGAVVQTLQRYLDAEEDRLEKIKKLGQEFNQLHKAASRDGDEFISNPVNAFLLVKKLTADWKAVARLMLDTEGKAMVENITHSGHLRFPDEEDLTGAAAALLRLQDTYRLDTASLAKGRIQGLTRPSPELSAGDCFELGRQSYNNEDHYHTVLWMQEALDRVDEEVDKTADRA

pLDDT: mean 88.54, std 8.29, range [46.91, 96.81]

Radius of gyration: 26.93 Å; chains: 1; bounding box: 62×36×71 Å

Organism: NCBI:txid187763

Secondary structure (DSSP, 8-state):
-HHHHHHHHHHHHHHHHHHHHHHHHHHHHHHHHHHHHHHHHHHHHHHHHHTT-HHHHHHSHHHHHHHHHIIIIIHHHHHHHHH--HHHHHHHHHHT-TT-----HHHHHHHHHHHHHHHHHHT--HHHHHTT--TT--SPPPPPPHHHHHHHHHHHHHTT-HHHHHHHHHHHHHHHTT-SS--S---

InterPro domains:
  IPR011990 Tetratricopeptide-like helical domain superfamily [G3DSA:1.25.40.10] (105-187)
  IPR013547 Prolyl 4-hydroxylase, N-terminal [PF08336] (5-136)
  IPR059068 Prolyl 4-hydroxylase, peptide-substrate-binding domain [PF23558] (147-186)

Foldseek 3Di:
DVPVVVVVVLQVVLVVLVVVLVVVVVVVVVVLVVVLVVLVVVVVVLVVVCVVPVVVQCVPVVSVVVVVCCVPVVVVVSVCSVPDCVVVVSVVCSVPPPSHDDDDPVNVLVVLVVLVVVCVVVVPQLLCVQQVNDPPDPDGDDHHALLNLCVSLVSCVVVVNPVSNVRSPVSSVVRQVVDPDRNDDDD